Protein AF-A0A7R8VYT6-F1 (afdb_monomer)

Structure (mmCIF, N/CA/C/O backbone):
data_AF-A0A7R8VYT6-F1
#
_entry.id   AF-A0A7R8VYT6-F1
#
loop_
_atom_site.group_PDB
_atom_site.id
_atom_site.type_symbol
_atom_site.label_atom_id
_atom_site.label_alt_id
_atom_site.label_comp_id
_atom_site.label_asym_id
_atom_site.label_entity_id
_atom_site.label_seq_id
_atom_site.pdbx_PDB_ins_code
_atom_site.Cartn_x
_atom_site.Cartn_y
_atom_site.Cartn_z
_atom_site.occupancy
_atom_site.B_iso_or_equiv
_atom_site.auth_seq_id
_atom_site.auth_comp_id
_atom_site.auth_asym_id
_atom_site.auth_atom_id
_atom_site.pdbx_PDB_model_num
ATOM 1 N N . HIS A 1 1 ? -14.415 10.783 26.782 1.00 55.44 1 HIS A N 1
ATOM 2 C CA . HIS A 1 1 ? -13.636 10.358 25.598 1.00 55.44 1 HIS A CA 1
ATOM 3 C C . HIS A 1 1 ? -12.862 9.032 25.752 1.00 55.44 1 HIS A C 1
ATOM 5 O O . HIS A 1 1 ? -12.519 8.463 24.724 1.00 55.44 1 HIS A O 1
ATOM 11 N N . HIS A 1 2 ? -12.654 8.477 26.964 1.00 60.59 2 HIS A N 1
ATOM 12 C CA . HIS A 1 2 ? -11.892 7.222 27.189 1.00 60.59 2 HIS A CA 1
ATOM 13 C C . HIS A 1 2 ? -12.632 5.902 26.887 1.00 60.59 2 HIS A C 1
ATOM 15 O O . HIS A 1 2 ? -12.005 4.883 26.608 1.00 60.59 2 HIS A O 1
ATOM 21 N N . LYS A 1 3 ? -13.971 5.917 26.868 1.00 78.31 3 LYS A N 1
ATOM 22 C CA . LYS A 1 3 ? -14.783 4.692 26.771 1.00 78.31 3 LYS A CA 1
ATOM 23 C C . LYS A 1 3 ? -14.574 3.903 25.470 1.00 78.31 3 LYS A C 1
ATOM 25 O O . LYS A 1 3 ? -14.575 2.679 25.491 1.00 78.31 3 LYS A O 1
ATOM 30 N N . TYR A 1 4 ? -14.412 4.585 24.333 1.00 82.50 4 TYR A N 1
ATOM 31 C CA . TYR A 1 4 ? -14.265 3.899 23.044 1.00 82.50 4 TYR A CA 1
ATOM 32 C C . TYR A 1 4 ? -12.853 3.354 22.817 1.00 82.50 4 TYR A C 1
ATOM 34 O O . TYR A 1 4 ? -12.714 2.274 22.255 1.00 82.50 4 TYR A O 1
ATOM 42 N N . SER A 1 5 ? -11.817 4.049 23.294 1.00 81.81 5 SER A N 1
ATOM 43 C CA . SER A 1 5 ? -10.441 3.540 23.241 1.00 81.81 5 SER A CA 1
ATOM 44 C C . SER A 1 5 ? -10.268 2.283 24.093 1.00 81.81 5 SER A C 1
ATOM 46 O O . SER A 1 5 ? -9.689 1.311 23.621 1.00 81.81 5 SER A O 1
ATOM 48 N N . GLU A 1 6 ? -10.836 2.256 25.302 1.00 85.62 6 GLU A N 1
ATOM 49 C CA . GLU A 1 6 ? -10.832 1.056 26.153 1.00 85.62 6 GLU A CA 1
ATOM 50 C C . GLU A 1 6 ? -11.589 -0.105 25.501 1.00 85.62 6 GLU A C 1
ATOM 52 O O . GLU A 1 6 ? -11.154 -1.253 25.565 1.00 85.62 6 GLU A O 1
ATOM 57 N N . LEU A 1 7 ? -12.698 0.190 24.817 1.00 88.00 7 LEU A N 1
ATOM 58 C CA . LEU A 1 7 ? -13.482 -0.825 24.119 1.00 88.00 7 LEU A CA 1
ATOM 59 C C . LEU A 1 7 ? -12.728 -1.435 22.926 1.00 88.00 7 LEU A C 1
ATOM 61 O O . LEU A 1 7 ? -12.828 -2.639 22.702 1.00 88.00 7 LEU A O 1
ATOM 65 N N . ILE A 1 8 ? -11.948 -0.641 22.187 1.00 88.38 8 ILE A N 1
ATOM 66 C CA . ILE A 1 8 ? -11.087 -1.150 21.107 1.00 88.38 8 ILE A CA 1
ATOM 67 C C . ILE A 1 8 ? -10.016 -2.087 21.671 1.00 88.38 8 ILE A C 1
ATOM 69 O O . ILE A 1 8 ? -9.837 -3.184 21.143 1.00 88.38 8 ILE A O 1
ATOM 73 N N . ILE A 1 9 ? -9.363 -1.702 22.772 1.00 87.81 9 ILE A N 1
ATOM 74 C CA . ILE A 1 9 ? -8.368 -2.544 23.457 1.00 87.81 9 ILE A CA 1
ATOM 75 C C . ILE A 1 9 ? -9.021 -3.844 23.951 1.00 87.81 9 ILE A C 1
ATOM 77 O O . ILE A 1 9 ? -8.471 -4.933 23.779 1.00 87.81 9 ILE A O 1
ATOM 81 N N . LEU A 1 10 ? -10.233 -3.768 24.507 1.00 90.38 10 LEU A N 1
ATOM 82 C CA . LEU A 1 10 ? -10.994 -4.946 24.925 1.00 90.38 10 LEU A CA 1
ATOM 83 C C . LEU A 1 10 ? -11.296 -5.883 23.747 1.00 90.38 10 LEU A C 1
ATOM 85 O O . LEU A 1 10 ? -11.198 -7.100 23.884 1.00 90.38 10 LEU A O 1
ATOM 89 N N . TYR A 1 11 ? -11.678 -5.344 22.590 1.00 92.56 11 TYR A N 1
ATOM 90 C CA . TYR A 1 11 ? -11.890 -6.168 21.405 1.00 92.56 11 TYR A CA 1
ATOM 91 C C . TYR A 1 11 ? -10.590 -6.776 20.888 1.00 92.56 11 TYR A C 1
ATOM 93 O O . TYR A 1 11 ? -10.588 -7.956 20.554 1.00 92.56 11 TYR A O 1
ATOM 101 N N . GLN A 1 12 ? -9.488 -6.028 20.894 1.00 89.44 12 GLN A N 1
ATOM 102 C CA . GLN A 1 12 ? -8.175 -6.528 20.490 1.00 89.44 12 GLN A CA 1
ATOM 103 C C . GLN A 1 12 ? -7.700 -7.678 21.387 1.00 89.44 12 GLN A C 1
ATOM 105 O O . GLN A 1 12 ? -7.363 -8.743 20.886 1.00 89.44 12 GLN A O 1
ATOM 110 N N . THR A 1 13 ? -7.760 -7.509 22.711 1.00 90.56 13 THR A N 1
ATOM 111 C CA . THR A 1 13 ? -7.382 -8.552 23.689 1.00 90.56 13 THR A CA 1
ATOM 112 C C . THR A 1 13 ? -8.253 -9.806 23.608 1.00 90.56 13 THR A C 1
ATOM 114 O O . THR A 1 13 ? -7.808 -10.890 23.973 1.00 90.56 13 THR A O 1
ATOM 117 N N . LYS A 1 14 ? -9.487 -9.681 23.106 1.00 91.88 14 LYS A N 1
ATOM 118 C CA . LYS A 1 14 ? -10.399 -10.807 22.854 1.00 91.88 14 LYS A CA 1
ATOM 119 C C . LYS A 1 14 ? -10.310 -11.381 21.433 1.00 91.88 14 LYS A C 1
ATOM 121 O O . LYS A 1 14 ? -11.095 -12.271 21.118 1.00 91.88 14 LYS A O 1
ATOM 126 N N . GLY A 1 15 ? -9.438 -10.859 20.565 1.00 90.31 15 GLY A N 1
ATOM 127 C CA . GLY A 1 15 ? -9.343 -11.266 19.154 1.00 90.31 15 GLY A CA 1
ATOM 128 C C . GLY A 1 15 ? -10.558 -10.877 18.296 1.00 90.31 15 GLY A C 1
ATOM 129 O O . GLY A 1 15 ? -10.778 -11.412 17.213 1.00 90.31 15 GLY A O 1
ATOM 130 N N . LEU A 1 16 ? -11.395 -9.947 18.766 1.00 93.50 16 LEU A N 1
ATOM 131 C CA . LEU A 1 16 ? -12.614 -9.492 18.090 1.00 93.50 16 LEU A CA 1
ATOM 132 C C . LEU A 1 16 ? -12.326 -8.330 17.124 1.00 93.50 16 LEU A C 1
ATOM 134 O O . LEU A 1 16 ? -12.979 -7.285 17.176 1.00 93.50 16 LEU A O 1
ATOM 138 N N . HIS A 1 17 ? -11.363 -8.523 16.224 1.00 94.81 17 HIS A N 1
ATOM 139 C CA . HIS A 1 17 ? -10.855 -7.487 15.318 1.00 94.81 17 HIS A CA 1
ATOM 140 C C . HIS A 1 17 ? -11.928 -6.879 14.412 1.00 94.81 17 HIS A C 1
ATOM 142 O O . HIS A 1 17 ? -11.986 -5.662 14.256 1.00 94.81 17 HIS A O 1
ATOM 148 N N . LEU A 1 18 ? -12.841 -7.704 13.889 1.00 93.50 18 LEU A N 1
ATOM 149 C CA . LEU A 1 18 ? -13.953 -7.233 13.059 1.00 93.50 18 LEU A CA 1
ATOM 150 C C . LEU A 1 18 ? -14.813 -6.192 13.797 1.00 93.50 18 LEU A C 1
ATOM 152 O O . LEU A 1 18 ? -15.101 -5.132 13.255 1.00 93.50 18 LEU A O 1
ATOM 156 N N . LYS A 1 19 ? -15.170 -6.458 15.060 1.00 92.88 19 LYS A N 1
ATOM 157 C CA . LYS A 1 19 ? -15.993 -5.540 15.865 1.00 92.88 19 LYS A CA 1
ATOM 158 C C . LYS A 1 19 ? -15.244 -4.258 16.222 1.00 92.88 19 LYS A C 1
ATOM 160 O O . LYS A 1 19 ? -15.865 -3.201 16.318 1.00 92.88 19 LYS A O 1
ATOM 165 N N . ALA A 1 20 ? -13.930 -4.349 16.433 1.00 93.50 20 ALA A N 1
ATOM 166 C CA . ALA A 1 20 ? -13.088 -3.180 16.664 1.00 93.50 20 ALA A CA 1
ATOM 167 C C . ALA A 1 20 ? -13.059 -2.263 15.436 1.00 93.50 20 ALA A C 1
ATOM 169 O O . ALA A 1 20 ? -13.273 -1.060 15.568 1.00 93.50 20 ALA A O 1
ATOM 170 N N . LEU A 1 21 ? -12.866 -2.841 14.250 1.00 93.12 21 LEU A N 1
ATOM 171 C CA . LEU A 1 21 ? -12.808 -2.107 12.988 1.00 93.12 21 LEU A CA 1
ATOM 172 C C . LEU A 1 21 ? -14.161 -1.506 12.595 1.00 93.12 21 LEU A C 1
ATOM 174 O O . LEU A 1 21 ? -14.215 -0.331 12.250 1.00 93.12 21 LEU A O 1
ATOM 178 N N . GLU A 1 22 ? -15.265 -2.239 12.761 1.00 92.94 22 GLU A N 1
ATOM 179 C CA . GLU A 1 22 ? -16.616 -1.689 12.558 1.00 92.94 22 GLU A CA 1
ATOM 180 C C . GLU A 1 22 ? -16.915 -0.517 13.502 1.00 92.94 22 GLU A C 1
ATOM 182 O O . GLU A 1 22 ? -17.631 0.421 13.148 1.00 92.94 22 GLU A O 1
ATOM 187 N N . LEU A 1 23 ? -16.405 -0.567 14.736 1.00 91.25 23 LEU A N 1
ATOM 188 C CA . LEU A 1 23 ? -16.548 0.541 15.672 1.00 91.25 23 LEU A CA 1
ATOM 189 C C . LEU A 1 23 ? -15.712 1.745 15.229 1.00 91.25 23 LEU A C 1
ATOM 191 O O . LEU A 1 23 ? -16.204 2.864 15.323 1.00 91.25 23 LEU A O 1
ATOM 195 N N . LEU A 1 24 ? -14.482 1.524 14.762 1.00 90.50 24 LEU A N 1
ATOM 196 C CA . LEU A 1 24 ? -13.607 2.579 14.250 1.00 90.50 24 LEU A CA 1
ATOM 197 C C . LEU A 1 24 ? -14.238 3.286 13.048 1.00 90.50 24 LEU A C 1
ATOM 199 O O . LEU A 1 24 ? -14.394 4.502 13.084 1.00 90.50 24 LEU A O 1
ATOM 203 N N . GLU A 1 25 ? -14.704 2.529 12.058 1.00 90.25 25 GLU A N 1
ATOM 204 C CA . GLU A 1 25 ? -15.397 3.046 10.874 1.00 90.25 25 GLU A CA 1
ATOM 205 C C . GLU A 1 25 ? -16.632 3.881 11.262 1.00 90.25 25 GLU A C 1
ATOM 207 O O . GLU A 1 25 ? -16.736 5.053 10.911 1.00 90.25 25 GLU A O 1
ATOM 212 N N . LYS A 1 26 ? -17.519 3.353 12.119 1.00 89.19 26 LYS A N 1
ATOM 213 C CA . LYS A 1 26 ? -18.729 4.074 12.581 1.00 89.19 26 LYS A CA 1
ATOM 214 C C . LYS A 1 26 ? -18.447 5.355 13.366 1.00 89.19 26 LYS A C 1
ATOM 216 O O . LYS A 1 26 ? -19.356 6.164 13.577 1.00 89.19 26 LYS A O 1
ATOM 221 N N . GLN A 1 27 ? -17.253 5.483 13.933 1.00 87.31 27 GLN A N 1
ATOM 222 C CA . GLN A 1 27 ? -16.855 6.635 14.737 1.00 87.31 27 GLN A CA 1
ATOM 223 C C . GLN A 1 27 ? -15.970 7.608 13.952 1.00 87.31 27 GLN A C 1
ATOM 225 O O . GLN A 1 27 ? -15.805 8.736 14.418 1.00 87.31 27 GLN A O 1
ATOM 230 N N . ALA A 1 28 ? -15.462 7.209 12.781 1.00 86.00 28 ALA A N 1
ATOM 231 C CA . ALA A 1 28 ? -14.595 8.021 11.936 1.00 86.00 28 ALA A CA 1
ATOM 232 C C . ALA A 1 28 ? -15.309 9.282 11.421 1.00 86.00 28 ALA A C 1
ATOM 234 O O . ALA A 1 28 ? -14.719 10.364 11.452 1.00 86.00 28 ALA A O 1
ATOM 235 N N . ASP A 1 29 ? -16.592 9.165 11.064 1.00 80.81 29 ASP A N 1
ATOM 236 C CA . ASP A 1 29 ? -17.403 10.265 10.517 1.00 80.81 29 ASP A CA 1
ATOM 237 C C . ASP A 1 29 ? -17.966 11.217 11.583 1.00 80.81 29 ASP A C 1
ATOM 239 O O . ASP A 1 29 ? -18.540 12.262 11.269 1.00 80.81 29 ASP A O 1
ATOM 243 N N . LYS A 1 30 ? -17.834 10.878 12.870 1.00 82.38 30 LYS A N 1
ATOM 244 C CA . LYS A 1 30 ? -18.434 11.665 13.953 1.00 82.38 30 LYS A CA 1
ATOM 245 C C . LYS A 1 30 ? -17.475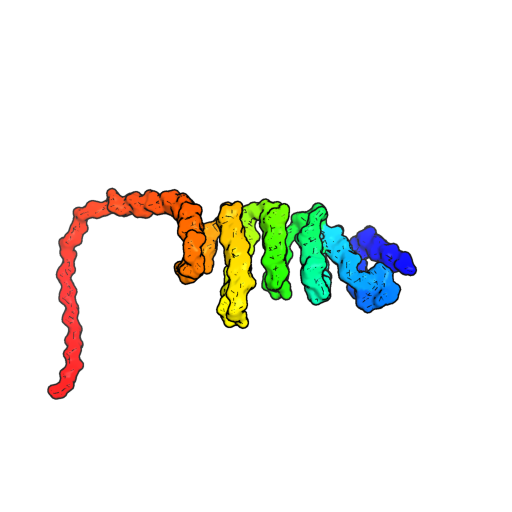 12.773 14.401 1.00 82.38 30 LYS A C 1
ATOM 247 O O . LYS A 1 30 ? -16.427 12.458 14.966 1.00 82.38 30 LYS A O 1
ATOM 252 N N . PRO A 1 31 ? -17.833 14.062 14.240 1.00 67.81 31 PRO A N 1
ATOM 253 C CA . PRO A 1 31 ? -16.931 15.175 14.543 1.00 67.81 31 PRO A CA 1
ATOM 254 C C . PRO A 1 31 ? -16.566 15.273 16.033 1.00 67.81 31 PRO A C 1
ATOM 256 O O . PRO A 1 31 ? -15.442 15.640 16.356 1.00 67.81 31 PRO A O 1
ATOM 259 N N . GLU A 1 32 ? -17.476 14.865 16.922 1.00 71.56 32 GLU A N 1
ATOM 260 C CA . GLU A 1 32 ? -17.302 14.854 18.386 1.00 71.56 32 GLU A CA 1
ATOM 261 C C . GLU A 1 32 ? -16.568 13.602 18.909 1.00 71.56 32 GLU A C 1
ATOM 263 O O . GLU A 1 32 ? -16.413 13.402 20.115 1.00 71.56 32 GLU A O 1
ATOM 268 N N . SER A 1 33 ? -16.157 12.689 18.025 1.00 76.06 33 SER A N 1
ATOM 269 C CA . SER A 1 33 ? -15.506 11.444 18.428 1.00 76.06 33 SER A CA 1
ATOM 270 C C . SER A 1 33 ? -14.003 11.630 18.632 1.00 76.06 33 SER A C 1
ATOM 272 O O . SER A 1 33 ? -13.310 12.213 17.806 1.00 76.06 33 SER A O 1
ATOM 274 N N . SER A 1 34 ? -13.451 11.025 19.690 1.00 72.62 34 SER A N 1
ATOM 275 C CA . SER A 1 34 ? -11.990 10.909 19.873 1.00 72.62 34 SER A CA 1
ATOM 276 C C . SER A 1 34 ? -11.323 9.932 18.893 1.00 72.62 34 SER A C 1
ATOM 278 O O . SER A 1 34 ? -10.095 9.808 18.883 1.00 72.62 34 SER A O 1
ATOM 280 N N . LEU A 1 35 ? -12.130 9.217 18.103 1.00 77.06 35 LEU A N 1
ATOM 281 C CA . LEU A 1 35 ? -11.717 8.277 17.061 1.00 77.06 35 LEU A CA 1
ATOM 282 C C . LEU A 1 35 ? -12.000 8.819 15.653 1.00 77.06 35 LEU A C 1
ATOM 284 O O . LEU A 1 35 ? -12.112 8.040 14.715 1.00 77.06 35 LEU A O 1
ATOM 288 N N . ARG A 1 36 ? -12.177 10.136 15.516 1.00 80.25 36 ARG A N 1
ATOM 289 C CA . ARG A 1 36 ? -12.464 10.774 14.233 1.00 80.25 36 ARG A CA 1
ATOM 290 C C . ARG A 1 36 ? -11.340 10.519 13.220 1.00 80.25 36 ARG A C 1
ATOM 292 O O . ARG A 1 36 ? -10.160 10.627 13.556 1.00 80.25 36 ARG A O 1
ATOM 299 N N . GLY A 1 37 ? -11.736 10.284 11.971 1.00 85.94 37 GLY A N 1
ATOM 300 C CA . GLY A 1 37 ? -10.838 10.097 10.835 1.00 85.94 37 GLY A CA 1
ATOM 301 C C . GLY A 1 37 ? -10.242 8.693 10.717 1.00 85.94 37 GLY A C 1
ATOM 302 O O . GLY A 1 37 ? -10.491 7.799 11.522 1.00 85.94 37 GLY A O 1
ATOM 303 N N . ILE A 1 38 ? -9.427 8.515 9.681 1.00 90.12 38 ILE A N 1
ATOM 304 C CA . ILE A 1 38 ? -8.877 7.215 9.271 1.00 90.12 38 ILE A CA 1
ATOM 305 C C . ILE A 1 38 ? -7.633 6.778 10.052 1.00 90.12 38 ILE A C 1
ATOM 307 O O . ILE A 1 38 ? -7.305 5.596 10.068 1.00 90.12 38 ILE A O 1
ATOM 311 N N . HIS A 1 39 ? -6.949 7.701 10.733 1.00 90.44 39 HIS A N 1
ATOM 312 C CA . HIS A 1 39 ? -5.622 7.455 11.311 1.00 90.44 39 HIS A CA 1
ATOM 313 C C . HIS A 1 39 ? -5.607 6.315 12.345 1.00 90.44 39 HIS A C 1
ATOM 315 O O . HIS A 1 39 ? -4.735 5.451 12.326 1.00 90.44 39 HIS A O 1
ATOM 321 N N . ARG A 1 40 ? -6.627 6.252 13.212 1.00 89.75 40 ARG A N 1
ATOM 322 C CA . ARG A 1 40 ? -6.786 5.165 14.197 1.00 89.75 40 ARG A CA 1
ATOM 323 C C . ARG A 1 40 ? -7.002 3.811 13.522 1.00 89.75 40 ARG A C 1
ATOM 325 O O . ARG A 1 40 ? -6.510 2.800 14.014 1.00 89.75 40 ARG A O 1
ATOM 332 N N . THR A 1 41 ? -7.753 3.796 12.422 1.00 92.69 41 THR A N 1
ATOM 333 C CA . THR A 1 41 ? -7.999 2.590 11.629 1.00 92.69 41 THR A CA 1
ATOM 334 C C . THR A 1 41 ? -6.718 2.127 10.960 1.00 92.69 41 THR A C 1
ATOM 336 O O . THR A 1 41 ? -6.395 0.952 11.075 1.00 92.69 41 THR A O 1
ATOM 339 N N . ILE A 1 42 ? -5.965 3.039 10.336 1.00 94.00 42 ILE A N 1
ATOM 340 C CA . ILE A 1 42 ? -4.667 2.737 9.718 1.00 94.00 42 ILE A CA 1
ATOM 341 C C . ILE A 1 42 ? -3.753 2.070 10.744 1.00 94.00 42 ILE A C 1
ATOM 343 O O . ILE A 1 42 ? -3.317 0.942 10.525 1.00 94.00 42 ILE A O 1
ATOM 347 N N . GLN A 1 43 ? -3.578 2.700 11.910 1.00 92.62 43 GLN A N 1
ATOM 348 C CA . GLN A 1 43 ? -2.755 2.146 12.981 1.00 92.62 43 GLN A CA 1
ATOM 349 C C . GLN A 1 43 ? -3.252 0.763 13.423 1.00 92.62 43 GLN A C 1
ATOM 351 O O . GLN A 1 43 ? -2.457 -0.151 13.606 1.00 92.62 43 GLN A O 1
ATOM 356 N N . TYR A 1 44 ? -4.562 0.566 13.578 1.00 93.56 44 TYR A N 1
ATOM 357 C CA . TYR A 1 44 ? -5.099 -0.734 13.984 1.00 93.56 44 TYR A CA 1
A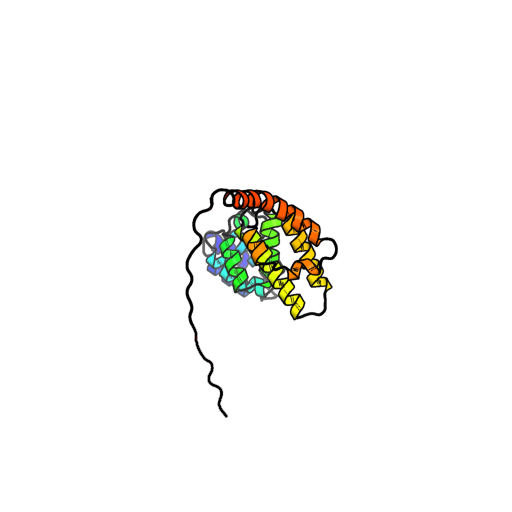TOM 358 C C . TYR A 1 44 ? -4.865 -1.825 12.927 1.00 93.56 44 TYR A C 1
ATOM 360 O O . TYR A 1 44 ? -4.522 -2.953 13.274 1.00 93.56 44 TYR A O 1
ATOM 368 N N . LEU A 1 45 ? -5.030 -1.496 11.643 1.00 94.38 45 LEU A N 1
ATOM 369 C CA . LEU A 1 45 ? -4.826 -2.420 10.525 1.00 94.38 45 LEU A CA 1
ATOM 370 C C . LEU A 1 45 ? -3.363 -2.831 10.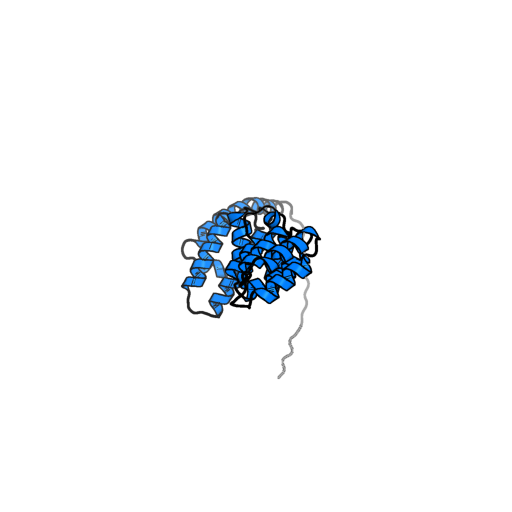373 1.00 94.38 45 LEU A C 1
ATOM 372 O O . LEU A 1 45 ? -3.089 -4.009 10.154 1.00 94.38 45 LEU A O 1
ATOM 376 N N . GLN A 1 46 ? -2.443 -1.886 10.561 1.00 94.31 46 GLN A N 1
ATOM 377 C CA . GLN A 1 46 ? -1.002 -2.123 10.543 1.00 94.31 46 GLN A CA 1
ATOM 378 C C . GLN A 1 46 ? -0.580 -3.195 11.575 1.00 94.31 46 GLN A C 1
ATOM 380 O O . GLN A 1 46 ? 0.264 -4.029 11.273 1.00 94.31 46 GLN A O 1
ATOM 385 N N . HIS A 1 47 ? -1.232 -3.264 12.745 1.00 92.81 47 HIS A N 1
ATOM 386 C CA . HIS A 1 47 ? -0.901 -4.222 13.818 1.00 92.81 47 HIS A CA 1
ATOM 387 C C . HIS A 1 47 ? -1.713 -5.535 13.783 1.00 92.81 47 HIS A C 1
ATOM 389 O O . HIS A 1 47 ? -1.573 -6.371 14.676 1.00 92.81 47 HIS A O 1
ATOM 395 N N . LEU A 1 48 ? -2.598 -5.734 12.797 1.00 90.38 48 LEU A N 1
ATOM 396 C CA . LEU A 1 48 ? -3.461 -6.925 12.723 1.00 90.38 48 LEU A CA 1
ATOM 397 C C . LEU A 1 48 ? -2.711 -8.177 12.236 1.00 90.38 48 LEU A C 1
ATOM 399 O O . LEU A 1 48 ? -3.166 -9.297 12.460 1.00 90.38 48 LEU A O 1
ATOM 403 N N . GLY A 1 49 ? -1.567 -7.984 11.573 1.00 89.56 49 GLY A N 1
ATOM 404 C CA . GLY A 1 49 ? -0.727 -9.053 11.042 1.00 89.56 49 GLY A CA 1
ATOM 405 C C . GLY A 1 49 ? -1.352 -9.838 9.878 1.00 89.56 49 GLY A C 1
ATOM 406 O O . GLY A 1 49 ? -2.532 -9.724 9.538 1.00 89.56 49 GLY A O 1
ATOM 407 N N . LYS A 1 50 ? -0.535 -10.691 9.249 1.00 92.50 50 LYS A N 1
ATOM 408 C CA . LYS A 1 50 ? -0.906 -11.447 8.035 1.00 92.50 50 LYS A CA 1
ATOM 409 C C . LYS A 1 50 ? -2.044 -12.458 8.220 1.00 92.50 50 LYS A C 1
ATOM 411 O O . LYS A 1 50 ? -2.680 -12.836 7.238 1.00 92.50 50 LYS A O 1
ATOM 416 N N . GLU A 1 51 ? -2.312 -12.901 9.448 1.00 91.94 51 GLU A N 1
ATOM 417 C CA . GLU A 1 51 ? -3.394 -13.853 9.749 1.00 91.94 51 GLU A CA 1
ATOM 418 C C . GLU A 1 51 ? -4.779 -13.255 9.481 1.00 91.94 51 GLU A C 1
ATOM 420 O O . GLU A 1 51 ? -5.722 -13.966 9.136 1.00 91.94 51 GLU A O 1
ATOM 425 N N . HIS A 1 52 ? -4.892 -11.931 9.577 1.00 93.62 52 HIS A N 1
ATOM 426 C CA . HIS A 1 52 ? -6.134 -11.198 9.376 1.00 93.62 52 HIS A CA 1
ATOM 427 C C . HIS A 1 52 ? -6.159 -10.436 8.050 1.00 93.62 52 HIS A C 1
ATOM 429 O O . HIS A 1 52 ? -6.888 -9.456 7.908 1.00 93.62 52 HIS A O 1
ATOM 435 N N . MET A 1 53 ? -5.408 -10.906 7.051 1.00 93.88 53 MET A N 1
ATOM 436 C CA . MET A 1 53 ? -5.269 -10.227 5.762 1.00 93.88 53 MET A CA 1
ATOM 437 C C . MET A 1 53 ? -6.611 -9.935 5.073 1.00 93.88 53 MET A C 1
ATOM 439 O O . MET A 1 53 ? -6.801 -8.859 4.519 1.00 93.88 53 MET A O 1
ATOM 443 N N . ASP A 1 54 ? -7.574 -10.852 5.141 1.00 93.94 54 ASP A N 1
ATOM 444 C CA . ASP A 1 54 ? -8.920 -10.638 4.594 1.00 93.94 54 ASP A CA 1
ATOM 445 C C . ASP A 1 54 ? -9.644 -9.449 5.242 1.00 93.94 54 ASP A C 1
ATOM 447 O O . ASP A 1 54 ? -10.308 -8.669 4.557 1.00 93.94 54 ASP A O 1
ATOM 451 N N . LEU A 1 55 ? -9.484 -9.279 6.558 1.00 94.62 55 LEU A N 1
ATOM 452 C CA . LEU A 1 55 ? -10.020 -8.123 7.274 1.00 94.62 55 LEU A CA 1
ATOM 453 C C . LEU A 1 55 ? -9.257 -6.853 6.901 1.00 94.62 55 LEU A C 1
ATOM 455 O O . LEU A 1 55 ? -9.892 -5.823 6.686 1.00 94.62 55 LEU A O 1
ATOM 459 N N . ILE A 1 56 ? -7.930 -6.934 6.770 1.00 95.62 56 ILE A N 1
ATOM 460 C CA . ILE A 1 56 ? -7.112 -5.792 6.358 1.00 95.62 56 ILE A CA 1
ATOM 461 C C . ILE A 1 56 ? -7.566 -5.277 4.993 1.00 95.62 56 ILE A C 1
ATOM 463 O O . ILE A 1 56 ? -7.877 -4.098 4.888 1.00 95.62 56 ILE A O 1
ATOM 467 N N . LEU A 1 57 ? -7.696 -6.135 3.974 1.00 95.12 57 LEU A N 1
ATOM 468 C CA . LEU A 1 57 ? -8.151 -5.704 2.643 1.00 95.12 57 LEU A CA 1
ATOM 469 C C . LEU A 1 57 ? -9.565 -5.127 2.671 1.00 95.12 57 LEU A C 1
ATOM 471 O O . LEU A 1 57 ? -9.829 -4.110 2.035 1.00 95.12 57 LEU A O 1
ATOM 475 N N . LYS A 1 58 ? -10.471 -5.756 3.428 1.00 94.25 58 LYS A N 1
ATOM 476 C CA . LYS A 1 58 ? -11.860 -5.302 3.532 1.00 94.25 58 LYS A CA 1
ATOM 477 C C . LYS A 1 58 ? -11.950 -3.871 4.062 1.00 94.25 58 LYS A C 1
ATOM 479 O O . LYS A 1 58 ? -12.703 -3.074 3.514 1.00 94.25 58 LYS A O 1
ATOM 484 N N . PHE A 1 59 ? -11.217 -3.560 5.130 1.00 94.25 59 PHE A N 1
ATOM 485 C CA . PHE A 1 59 ? -11.252 -2.229 5.737 1.00 94.25 59 PHE A CA 1
ATOM 486 C C . PHE A 1 59 ? -10.244 -1.256 5.113 1.00 94.25 59 PHE A C 1
ATOM 488 O O . PHE A 1 59 ? -10.409 -0.054 5.263 1.00 94.25 59 PHE A O 1
ATOM 495 N N . ALA A 1 60 ? -9.235 -1.724 4.380 1.00 94.38 60 ALA A N 1
ATOM 496 C CA . ALA A 1 60 ? -8.359 -0.836 3.624 1.00 94.38 60 ALA A CA 1
ATOM 497 C C . ALA A 1 60 ? -9.126 -0.113 2.510 1.00 94.38 60 ALA A C 1
ATOM 499 O O . ALA A 1 60 ? -8.882 1.069 2.305 1.00 94.38 60 ALA A O 1
ATOM 500 N N . GLY A 1 61 ? -10.089 -0.771 1.852 1.00 92.50 61 GLY A N 1
ATOM 501 C CA . GLY A 1 61 ? -10.842 -0.179 0.738 1.00 92.50 61 GLY A CA 1
ATOM 502 C C . GLY A 1 61 ? -11.467 1.175 1.068 1.00 92.50 61 GLY A C 1
ATOM 503 O O . GLY A 1 61 ? -11.166 2.164 0.408 1.00 92.50 61 GLY A O 1
ATOM 504 N N . TRP A 1 62 ? -12.245 1.263 2.150 1.00 92.62 62 TRP A N 1
ATOM 505 C CA . TRP A 1 62 ? -12.868 2.536 2.534 1.00 92.62 62 TRP A CA 1
ATOM 506 C C . TRP A 1 62 ? -11.836 3.591 2.967 1.00 92.62 62 TRP A C 1
ATOM 508 O O . TRP A 1 62 ? -12.027 4.781 2.724 1.00 92.62 62 TRP A O 1
ATOM 518 N N . VAL A 1 63 ? -10.723 3.178 3.590 1.00 93.69 63 VAL A N 1
ATOM 519 C CA . VAL A 1 63 ? -9.650 4.104 3.985 1.00 93.69 63 VAL A CA 1
ATOM 520 C C . VAL A 1 63 ? -8.965 4.691 2.751 1.00 93.69 63 VAL A C 1
ATOM 522 O O . VAL A 1 63 ? -8.739 5.899 2.699 1.00 93.69 63 VAL A O 1
ATOM 525 N N . LEU A 1 64 ? -8.673 3.854 1.754 1.00 93.69 64 LEU A N 1
ATOM 526 C CA . LEU A 1 64 ? -8.058 4.249 0.485 1.00 93.69 64 LEU A CA 1
ATOM 527 C C . LEU A 1 64 ? -8.991 5.138 -0.346 1.00 93.69 64 LEU A C 1
ATOM 529 O O . LEU A 1 64 ? -8.516 6.036 -1.033 1.00 93.69 64 LEU A O 1
ATOM 533 N N . GLU A 1 65 ? -10.305 4.916 -0.272 1.00 91.75 65 GLU A N 1
ATOM 534 C CA . GLU A 1 65 ? -11.309 5.791 -0.891 1.00 91.75 65 GLU A CA 1
ATOM 535 C C . GLU A 1 65 ? -11.359 7.174 -0.231 1.00 91.75 65 GLU A C 1
ATOM 537 O O . GLU A 1 65 ? -11.501 8.178 -0.929 1.00 91.75 65 GLU A O 1
ATOM 542 N N . GLN A 1 66 ? -11.219 7.250 1.098 1.00 90.38 66 GLN A N 1
ATOM 543 C CA . GLN A 1 66 ? -11.199 8.534 1.806 1.00 90.38 66 GLN A CA 1
ATOM 544 C C . GLN A 1 66 ? -9.893 9.306 1.599 1.00 90.38 66 GLN A C 1
ATOM 546 O O . GLN A 1 66 ? -9.921 10.515 1.370 1.00 90.38 66 GLN A O 1
ATOM 551 N N . ASN A 1 67 ? -8.749 8.633 1.721 1.00 91.88 67 ASN A N 1
ATOM 552 C CA . ASN A 1 67 ? -7.445 9.228 1.461 1.00 91.88 67 ASN A CA 1
ATOM 553 C C . ASN A 1 67 ? -6.479 8.164 0.907 1.00 91.88 67 ASN A C 1
ATOM 555 O O . ASN A 1 67 ? -5.949 7.358 1.679 1.00 91.88 67 ASN A O 1
ATOM 559 N N . PRO A 1 68 ? -6.209 8.181 -0.409 1.00 92.38 68 PRO A N 1
ATOM 560 C CA . PRO A 1 68 ? -5.345 7.201 -1.059 1.00 92.38 68 PRO A CA 1
ATOM 561 C C . PRO A 1 68 ? -3.906 7.204 -0.526 1.00 92.38 68 PRO A C 1
ATOM 563 O O . PRO A 1 68 ? -3.297 6.145 -0.401 1.00 92.38 68 PRO A O 1
ATOM 566 N N . GLU A 1 69 ? -3.365 8.383 -0.207 1.00 90.56 69 GLU A N 1
ATOM 567 C CA . GLU A 1 69 ? -1.975 8.554 0.232 1.00 90.56 69 GLU A CA 1
ATOM 568 C C . GLU A 1 69 ? -1.775 8.014 1.651 1.00 90.56 69 GLU A C 1
ATOM 570 O O . GLU A 1 69 ? -0.913 7.170 1.888 1.00 90.56 69 GLU A O 1
ATOM 575 N N . GLU A 1 70 ? -2.625 8.437 2.590 1.00 91.75 70 GLU A N 1
ATOM 576 C CA . GLU A 1 70 ? -2.578 7.939 3.969 1.00 91.75 70 GLU A CA 1
ATOM 577 C C . GLU A 1 70 ? -2.974 6.462 4.048 1.00 91.75 70 GLU A C 1
ATOM 579 O O . GLU A 1 70 ? -2.376 5.699 4.803 1.00 91.75 70 GLU A O 1
ATOM 584 N N . GLY A 1 71 ? -3.956 6.031 3.256 1.00 92.75 71 GLY A N 1
ATOM 585 C CA . GLY A 1 71 ? -4.385 4.638 3.226 1.00 92.75 71 GLY A CA 1
ATOM 586 C C . GLY A 1 71 ? -3.302 3.692 2.716 1.00 92.75 71 GLY A C 1
ATOM 587 O O . GLY A 1 71 ? -3.215 2.560 3.190 1.00 92.75 71 GLY A O 1
ATOM 588 N N . LEU A 1 72 ? -2.427 4.147 1.813 1.00 94.88 72 LEU A N 1
ATOM 589 C CA . LEU A 1 72 ? -1.327 3.320 1.319 1.00 94.88 72 LEU A CA 1
ATOM 590 C C . LEU A 1 72 ? -0.351 2.923 2.437 1.00 94.88 72 LEU A C 1
ATOM 592 O O . LEU A 1 72 ? 0.188 1.816 2.403 1.00 94.88 72 LEU A O 1
ATOM 596 N N . LYS A 1 73 ? -0.218 3.755 3.482 1.00 94.19 73 LYS A N 1
ATOM 597 C CA . LYS A 1 73 ? 0.610 3.464 4.665 1.00 94.19 73 LYS A CA 1
ATOM 598 C C . LYS A 1 73 ? 0.174 2.208 5.412 1.00 94.19 73 LYS A C 1
ATOM 600 O O . LYS A 1 73 ? 0.974 1.632 6.139 1.00 94.19 73 LYS A O 1
ATOM 605 N N . ILE A 1 74 ? -1.049 1.714 5.209 1.00 95.25 74 ILE A N 1
ATOM 606 C CA . ILE A 1 74 ? -1.464 0.402 5.735 1.00 95.25 74 ILE A CA 1
ATOM 607 C C . ILE A 1 74 ? -0.534 -0.713 5.225 1.00 95.25 74 ILE A C 1
ATOM 609 O O . ILE A 1 74 ? -0.307 -1.693 5.931 1.00 95.25 74 ILE A O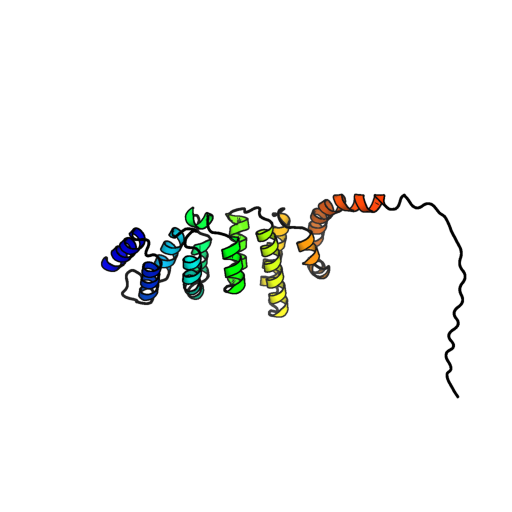 1
ATOM 613 N N . PHE A 1 75 ? 0.010 -0.564 4.014 1.00 95.12 75 PHE A N 1
ATOM 614 C CA . PHE A 1 75 ? 0.808 -1.581 3.331 1.00 95.12 75 PHE A CA 1
ATOM 615 C C . PHE A 1 75 ? 2.296 -1.247 3.199 1.00 95.12 75 PHE A C 1
ATOM 617 O O . PHE A 1 75 ? 3.044 -2.102 2.733 1.00 95.12 75 PHE A O 1
ATOM 624 N N . THR A 1 76 ? 2.714 -0.029 3.546 1.00 94.00 76 THR A N 1
ATOM 625 C CA . THR A 1 76 ? 4.083 0.474 3.319 1.00 94.00 76 THR A CA 1
ATOM 626 C C . THR A 1 76 ? 4.739 1.032 4.580 1.00 94.00 76 THR A C 1
ATOM 628 O O . THR A 1 76 ? 5.759 1.706 4.495 1.00 94.00 76 THR A O 1
ATOM 631 N N . GLU A 1 77 ? 4.125 0.848 5.747 1.00 93.88 77 GLU A N 1
ATOM 632 C CA . GLU A 1 77 ? 4.734 1.271 7.007 1.00 93.88 77 GLU A CA 1
ATOM 633 C C . GLU A 1 77 ? 5.939 0.398 7.353 1.00 93.88 77 GLU A C 1
ATOM 635 O O . GLU A 1 77 ? 5.921 -0.817 7.141 1.00 93.88 77 GLU A O 1
ATOM 640 N N . ASP A 1 78 ? 6.956 1.025 7.937 1.00 91.19 78 ASP A N 1
ATOM 641 C CA . ASP A 1 78 ? 8.184 0.370 8.390 1.00 91.19 78 ASP A CA 1
ATOM 642 C C . ASP A 1 78 ? 7.979 -0.296 9.763 1.00 91.19 78 ASP A C 1
ATOM 644 O O . ASP A 1 78 ? 8.559 0.086 10.782 1.00 91.19 78 ASP A O 1
ATOM 648 N N . ILE A 1 79 ? 7.053 -1.258 9.813 1.00 92.00 79 ILE A N 1
ATOM 649 C CA . ILE A 1 79 ? 6.816 -2.105 10.986 1.00 92.00 79 ILE A CA 1
ATOM 650 C C . ILE A 1 79 ? 6.786 -3.578 10.594 1.00 92.00 79 ILE A C 1
ATOM 652 O O . ILE A 1 79 ? 6.336 -3.947 9.506 1.00 92.00 79 ILE A O 1
ATOM 656 N N . GLN A 1 80 ? 7.203 -4.439 11.525 1.00 90.38 80 GLN A N 1
ATOM 657 C CA . GLN A 1 80 ? 7.349 -5.870 11.268 1.00 90.38 80 GLN A CA 1
ATOM 658 C C . GLN A 1 80 ? 6.053 -6.496 10.752 1.00 90.38 80 GLN A C 1
ATOM 660 O O . GLN A 1 80 ? 6.071 -7.261 9.793 1.00 90.38 80 GLN A O 1
ATOM 665 N N . GLU A 1 81 ? 4.909 -6.185 11.351 1.00 91.38 81 GLU A N 1
ATOM 666 C CA . GLU A 1 81 ? 3.624 -6.759 10.963 1.00 91.38 81 GLU A CA 1
ATOM 667 C C . GLU A 1 81 ? 3.275 -6.471 9.498 1.00 91.38 81 GLU A C 1
ATOM 669 O O . GLU A 1 81 ? 2.752 -7.361 8.821 1.00 91.38 81 GLU A O 1
ATOM 674 N N . VAL A 1 82 ? 3.607 -5.268 9.014 1.00 92.38 82 VAL A N 1
ATOM 675 C CA . VAL A 1 82 ? 3.353 -4.805 7.643 1.00 92.38 82 VAL A CA 1
ATOM 676 C C . VAL A 1 82 ? 4.342 -5.426 6.662 1.00 92.38 82 VAL A C 1
ATOM 678 O O . VAL A 1 82 ? 3.929 -5.922 5.613 1.00 92.38 82 VAL A O 1
ATOM 681 N N . GLU A 1 83 ? 5.624 -5.507 7.022 1.00 90.44 83 GLU A N 1
ATOM 682 C CA . GLU A 1 83 ? 6.640 -6.165 6.194 1.00 90.44 83 GLU A CA 1
ATOM 683 C C . GLU A 1 83 ? 6.320 -7.644 5.927 1.00 90.44 83 GLU A C 1
ATOM 685 O O . GLU A 1 83 ? 6.582 -8.155 4.833 1.00 90.44 83 GLU A O 1
ATOM 690 N N . HIS A 1 84 ? 5.724 -8.327 6.911 1.00 91.00 84 HIS A N 1
ATOM 691 C CA . HIS A 1 84 ? 5.328 -9.733 6.818 1.00 91.00 84 HIS A CA 1
ATOM 692 C C . HIS A 1 84 ? 3.996 -9.959 6.087 1.00 91.00 84 HIS A C 1
ATOM 694 O O . HIS A 1 84 ? 3.587 -11.119 5.917 1.00 91.00 84 HIS A O 1
ATOM 700 N N . LEU A 1 85 ? 3.293 -8.902 5.667 1.00 93.69 85 LEU A N 1
ATOM 701 C CA . LEU A 1 85 ? 2.067 -9.056 4.894 1.00 93.69 85 LEU A CA 1
ATOM 702 C C . LEU A 1 85 ? 2.362 -9.700 3.529 1.00 93.69 85 LEU A C 1
ATOM 704 O O . LEU A 1 85 ? 3.414 -9.476 2.926 1.00 93.69 85 LEU A O 1
ATOM 708 N N . PRO A 1 86 ? 1.428 -10.503 2.991 1.00 93.50 86 PRO A N 1
ATOM 709 C CA . PRO A 1 86 ? 1.597 -11.138 1.692 1.00 93.50 86 PRO A CA 1
ATOM 710 C C . PRO A 1 86 ? 1.536 -10.098 0.559 1.00 93.50 86 PRO A C 1
ATOM 712 O O . PRO A 1 86 ? 0.477 -9.853 -0.023 1.00 93.50 86 PRO A O 1
ATOM 715 N N . ARG A 1 87 ? 2.695 -9.532 0.202 1.00 93.62 87 ARG A N 1
ATOM 716 C CA . ARG A 1 87 ? 2.876 -8.521 -0.861 1.00 93.62 87 ARG A CA 1
ATOM 717 C C . ARG A 1 87 ? 2.192 -8.874 -2.193 1.00 93.62 87 ARG A C 1
ATOM 719 O O . ARG A 1 87 ? 1.511 -8.010 -2.741 1.00 93.62 87 ARG A O 1
ATOM 726 N N . PRO A 1 88 ? 2.249 -10.126 -2.703 1.00 92.81 88 PRO A N 1
ATOM 727 C CA . PRO A 1 88 ? 1.544 -10.483 -3.939 1.00 92.81 88 PRO A CA 1
ATOM 728 C C . PRO A 1 88 ? 0.024 -10.307 -3.842 1.00 92.81 88 PRO A C 1
ATOM 730 O O . PRO A 1 88 ? -0.627 -9.939 -4.816 1.00 92.81 88 PRO A O 1
ATOM 733 N N . ARG A 1 89 ? -0.548 -10.545 -2.655 1.00 94.38 89 ARG A N 1
ATOM 734 C CA . ARG A 1 89 ? -1.987 -10.411 -2.408 1.00 94.38 89 ARG A CA 1
ATOM 735 C C . ARG A 1 89 ? -2.407 -8.943 -2.333 1.00 94.38 89 ARG A C 1
ATOM 737 O O . ARG A 1 89 ? -3.469 -8.595 -2.839 1.00 94.38 89 ARG A O 1
ATOM 744 N N . ILE A 1 90 ? -1.568 -8.094 -1.736 1.00 94.62 90 ILE A N 1
ATOM 745 C CA . ILE A 1 90 ? -1.765 -6.637 -1.721 1.00 94.62 90 ILE A CA 1
ATOM 746 C C . ILE A 1 90 ? -1.700 -6.091 -3.150 1.00 94.62 90 ILE A C 1
ATOM 748 O O . ILE A 1 90 ? -2.579 -5.336 -3.557 1.00 94.62 90 ILE A O 1
ATOM 752 N N . LEU A 1 91 ? -0.713 -6.523 -3.939 1.00 94.00 91 LEU A N 1
ATOM 753 C CA . LEU A 1 91 ? -0.579 -6.106 -5.333 1.00 94.00 91 LEU A CA 1
ATOM 754 C C . LEU A 1 91 ? -1.815 -6.473 -6.173 1.00 94.00 91 LEU A C 1
ATOM 756 O O . LEU A 1 91 ? -2.346 -5.610 -6.868 1.00 94.00 91 LEU A O 1
ATOM 760 N N . ASP A 1 92 ? -2.304 -7.718 -6.092 1.00 94.69 92 ASP A N 1
ATOM 761 C CA . ASP A 1 92 ? -3.527 -8.142 -6.801 1.00 94.69 92 ASP A CA 1
ATOM 762 C C . ASP A 1 92 ? -4.750 -7.311 -6.380 1.00 94.69 92 ASP A C 1
ATOM 764 O O . ASP A 1 92 ? -5.547 -6.895 -7.222 1.00 94.69 92 ASP A O 1
ATOM 768 N N . TYR A 1 93 ? -4.868 -7.001 -5.088 1.00 94.94 93 TYR A N 1
ATOM 769 C CA . TYR A 1 93 ? -5.925 -6.138 -4.568 1.00 94.94 93 TYR A CA 1
ATOM 770 C C . TYR A 1 93 ? -5.861 -4.715 -5.154 1.00 94.94 93 TYR A C 1
ATOM 772 O O . TYR A 1 93 ? -6.862 -4.220 -5.684 1.00 94.94 93 TYR A O 1
ATOM 780 N N . LEU A 1 94 ? -4.684 -4.080 -5.127 1.00 94.56 94 LEU A N 1
ATOM 781 C CA . LEU A 1 94 ? -4.483 -2.729 -5.663 1.00 94.56 94 LEU A CA 1
ATOM 782 C C . LEU A 1 94 ? -4.718 -2.676 -7.179 1.00 94.56 94 LEU A C 1
ATOM 784 O O . LEU A 1 94 ? -5.369 -1.752 -7.659 1.00 94.56 94 LEU A O 1
ATOM 788 N N . LEU A 1 95 ? -4.277 -3.686 -7.934 1.00 91.81 95 LEU A N 1
ATOM 789 C CA . LEU A 1 95 ? -4.504 -3.770 -9.384 1.00 91.81 95 LEU A CA 1
ATOM 790 C C . LEU A 1 95 ? -5.993 -3.825 -9.755 1.00 91.81 95 LEU A C 1
ATOM 792 O O . LEU A 1 95 ? -6.388 -3.309 -10.804 1.00 91.81 95 LEU A O 1
ATOM 796 N N . ARG A 1 96 ? -6.824 -4.446 -8.909 1.00 92.25 96 ARG A N 1
ATOM 797 C CA . ARG A 1 96 ? -8.268 -4.590 -9.148 1.00 92.25 96 ARG A CA 1
ATOM 798 C C . ARG A 1 96 ? -9.066 -3.363 -8.730 1.00 92.25 96 ARG A C 1
ATOM 800 O O . ARG A 1 96 ? -9.995 -2.996 -9.442 1.00 92.25 96 ARG A O 1
ATOM 807 N N . GLN A 1 97 ? -8.742 -2.771 -7.580 1.00 90.00 97 GLN A N 1
ATOM 808 C CA . GLN A 1 97 ? -9.582 -1.741 -6.954 1.00 90.00 97 GLN A CA 1
ATOM 809 C C . GLN A 1 97 ? -8.978 -0.332 -7.013 1.00 90.00 97 GLN A C 1
ATOM 811 O O . GLN A 1 97 ? -9.714 0.638 -7.161 1.00 90.00 97 GLN A O 1
ATOM 816 N N . HIS A 1 98 ? -7.650 -0.201 -6.955 1.00 90.56 98 HIS A N 1
ATOM 817 C CA . HIS A 1 98 ? -6.964 1.083 -6.771 1.00 90.56 98 HIS A CA 1
ATOM 818 C C . HIS A 1 98 ? -5.720 1.211 -7.667 1.00 90.56 98 HIS A C 1
ATOM 820 O O . HIS A 1 98 ? -4.605 1.411 -7.184 1.00 90.56 98 HIS A O 1
ATOM 826 N N . LYS A 1 99 ? -5.906 1.134 -8.994 1.00 88.81 99 LYS A N 1
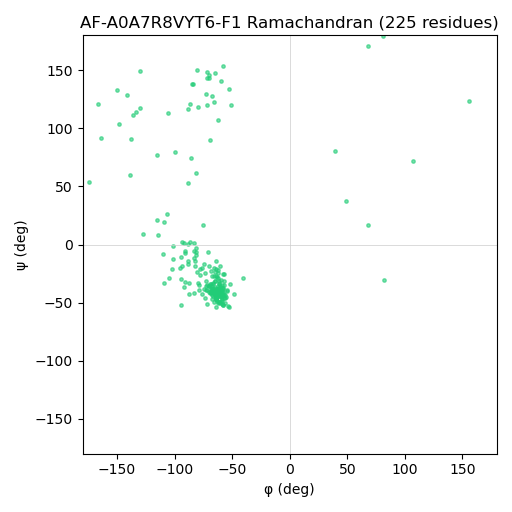ATOM 827 C CA . LYS A 1 99 ? -4.807 1.151 -9.985 1.00 88.81 99 LYS A CA 1
ATOM 828 C C . LYS A 1 99 ? -3.827 2.319 -9.827 1.00 88.81 99 LYS A C 1
ATOM 830 O O . LYS A 1 99 ? -2.633 2.155 -10.047 1.00 88.81 99 LYS A O 1
ATOM 835 N N . LEU A 1 100 ? -4.314 3.487 -9.404 1.00 88.75 100 LEU A N 1
ATOM 836 C CA . LEU A 1 100 ? -3.483 4.682 -9.208 1.00 88.75 100 LEU A CA 1
ATOM 837 C C . LEU A 1 100 ? -2.421 4.508 -8.109 1.00 88.75 100 LEU A C 1
ATOM 839 O O . LEU A 1 100 ? -1.373 5.144 -8.177 1.00 88.75 100 LEU A O 1
ATOM 843 N N . LEU A 1 101 ? -2.673 3.634 -7.131 1.00 92.94 101 LEU A N 1
ATOM 844 C CA . LEU A 1 101 ? -1.781 3.368 -6.000 1.00 92.94 101 LEU A CA 1
ATOM 845 C C . LEU A 1 101 ? -0.784 2.238 -6.261 1.00 92.94 101 LEU A C 1
ATOM 847 O O . LEU A 1 101 ? 0.128 2.029 -5.465 1.00 92.94 101 LEU A O 1
ATOM 851 N N . VAL A 1 102 ? -0.918 1.530 -7.383 1.00 93.75 102 VAL A N 1
ATOM 852 C CA . VAL A 1 102 ? -0.044 0.403 -7.724 1.00 93.75 102 VAL A CA 1
ATOM 853 C C . VAL A 1 102 ? 1.394 0.869 -7.954 1.00 93.75 102 VAL A C 1
ATOM 855 O O . VAL A 1 102 ? 2.315 0.236 -7.448 1.00 93.75 102 VAL A O 1
ATOM 858 N N . ILE A 1 103 ? 1.598 1.977 -8.675 1.00 91.88 103 ILE A N 1
ATOM 859 C CA . ILE A 1 103 ? 2.946 2.517 -8.924 1.00 91.88 103 ILE A CA 1
ATOM 860 C C . ILE A 1 103 ? 3.612 2.965 -7.612 1.00 91.88 103 ILE A C 1
ATOM 862 O O . ILE A 1 103 ? 4.680 2.432 -7.328 1.00 91.88 103 ILE A O 1
ATOM 866 N N . PRO A 1 104 ? 2.995 3.829 -6.774 1.00 93.38 104 PRO A N 1
ATOM 867 C CA . PRO A 1 104 ? 3.569 4.198 -5.477 1.00 93.38 104 PRO A CA 1
ATOM 868 C C . PRO A 1 104 ? 3.889 2.995 -4.580 1.00 93.38 104 PRO A C 1
ATOM 870 O O . PRO A 1 104 ? 4.934 2.959 -3.934 1.00 93.38 104 PRO A O 1
ATOM 873 N N . TYR A 1 105 ? 3.014 1.983 -4.564 1.00 94.50 105 TYR A N 1
ATOM 874 C CA . TYR A 1 105 ? 3.252 0.752 -3.813 1.00 94.50 105 TYR A CA 1
ATOM 875 C C . TYR A 1 105 ? 4.485 -0.002 -4.323 1.00 94.50 105 TYR A C 1
ATOM 877 O O . TYR A 1 105 ? 5.361 -0.370 -3.544 1.00 94.50 105 TYR A O 1
ATOM 885 N N . LEU A 1 106 ? 4.570 -0.227 -5.634 1.00 92.75 106 LEU A N 1
ATOM 886 C CA . LEU A 1 106 ? 5.677 -0.955 -6.249 1.00 92.75 106 LEU A CA 1
ATOM 887 C C . LEU A 1 106 ? 7.000 -0.184 -6.149 1.00 92.75 106 LEU A C 1
ATOM 889 O O . LEU A 1 106 ? 8.025 -0.797 -5.866 1.00 92.75 106 LEU A O 1
ATOM 893 N N . GLU A 1 107 ? 6.986 1.142 -6.317 1.00 91.25 107 GLU A N 1
ATOM 894 C CA . GLU A 1 107 ? 8.150 2.002 -6.066 1.00 91.25 107 GLU A CA 1
ATOM 895 C C . GLU A 1 107 ? 8.647 1.834 -4.627 1.00 91.25 107 GLU A C 1
ATOM 897 O O . GLU A 1 107 ? 9.850 1.720 -4.412 1.00 91.25 107 GLU A O 1
ATOM 902 N N . HIS A 1 108 ? 7.746 1.766 -3.643 1.00 92.31 108 HIS A N 1
ATOM 903 C CA . HIS A 1 108 ? 8.127 1.532 -2.254 1.00 92.31 108 HIS A CA 1
ATOM 904 C C . HIS A 1 108 ? 8.729 0.132 -2.051 1.00 92.31 108 HIS A C 1
ATOM 906 O O . HIS A 1 108 ? 9.826 -0.000 -1.512 1.00 92.31 108 HIS A O 1
ATOM 912 N N . VAL A 1 109 ? 8.062 -0.919 -2.536 1.00 90.88 109 VAL A N 1
ATOM 913 C CA . VAL A 1 109 ? 8.545 -2.308 -2.412 1.00 90.88 109 VAL A CA 1
ATOM 914 C C . VAL A 1 109 ? 9.932 -2.484 -3.044 1.00 90.88 109 VAL A C 1
ATOM 916 O O . VAL A 1 109 ? 10.777 -3.201 -2.509 1.00 90.88 109 VAL A O 1
ATOM 919 N N . VAL A 1 110 ? 10.179 -1.826 -4.176 1.00 89.31 110 VAL A N 1
ATOM 920 C CA . VAL A 1 110 ? 11.427 -1.987 -4.921 1.00 89.31 110 VAL A CA 1
ATOM 921 C C . VAL A 1 110 ? 12.529 -1.042 -4.439 1.00 89.31 110 VAL A C 1
ATOM 923 O O . VAL A 1 110 ? 13.658 -1.486 -4.282 1.00 89.31 110 VAL A O 1
ATOM 926 N N . ASN A 1 111 ? 12.237 0.232 -4.166 1.00 87.81 111 ASN A N 1
ATOM 927 C CA . ASN A 1 111 ? 13.271 1.214 -3.812 1.00 87.81 111 ASN A CA 1
ATOM 928 C C . ASN A 1 111 ? 13.525 1.307 -2.303 1.00 87.81 111 ASN A C 1
ATOM 930 O O . ASN A 1 111 ? 14.646 1.599 -1.895 1.00 87.81 111 ASN A O 1
ATOM 934 N N . VAL A 1 112 ? 12.495 1.098 -1.476 1.00 88.75 112 VAL A N 1
ATOM 935 C CA . VAL A 1 112 ? 12.599 1.208 -0.011 1.00 88.75 112 VAL A CA 1
ATOM 936 C C . VAL A 1 112 ? 12.868 -0.161 0.597 1.00 88.75 112 VAL A C 1
ATOM 938 O O . VAL A 1 112 ? 13.850 -0.334 1.312 1.00 88.75 112 VAL A O 1
ATOM 941 N N . TRP A 1 113 ? 12.050 -1.160 0.261 1.00 87.75 113 TRP A N 1
ATOM 942 C CA . TRP A 1 113 ? 12.232 -2.524 0.772 1.00 87.75 113 TRP A CA 1
ATOM 943 C C . TRP A 1 113 ? 13.248 -3.357 -0.014 1.00 87.75 113 TRP A C 1
ATOM 945 O O . TRP A 1 113 ? 13.556 -4.475 0.400 1.00 87.75 113 TRP A O 1
ATOM 955 N N . ASN A 1 114 ? 13.769 -2.832 -1.129 1.00 86.44 114 ASN A N 1
ATOM 956 C CA . ASN A 1 114 ? 14.780 -3.476 -1.969 1.00 86.44 114 ASN A CA 1
ATOM 957 C C . ASN A 1 114 ? 14.444 -4.939 -2.325 1.00 86.44 114 ASN A C 1
ATOM 959 O O . ASN A 1 114 ? 15.314 -5.816 -2.350 1.00 86.44 114 ASN A O 1
ATOM 963 N N . ASP A 1 115 ? 13.157 -5.222 -2.562 1.00 86.56 115 ASP A N 1
ATOM 964 C CA . ASP A 1 115 ? 12.699 -6.571 -2.882 1.00 86.56 115 ASP A CA 1
ATOM 965 C C . ASP A 1 115 ? 13.272 -6.999 -4.235 1.00 86.56 115 ASP A C 1
ATOM 967 O O . ASP A 1 115 ? 13.074 -6.336 -5.249 1.00 86.56 115 ASP A O 1
ATOM 971 N N . SER A 1 116 ? 13.993 -8.116 -4.258 1.00 85.81 116 SER A N 1
ATOM 972 C CA . SER A 1 116 ? 14.664 -8.638 -5.454 1.00 85.81 116 SER A CA 1
ATOM 973 C C . SER A 1 116 ? 13.763 -9.524 -6.323 1.00 85.81 116 SER A C 1
ATOM 975 O O . SER A 1 116 ? 14.233 -10.099 -7.308 1.00 85.81 116 SER A O 1
ATOM 977 N N . ASN A 1 117 ? 12.489 -9.693 -5.959 1.00 86.19 117 ASN A N 1
ATOM 978 C CA . ASN A 1 117 ? 11.582 -10.592 -6.656 1.00 86.19 117 ASN A CA 1
ATOM 979 C C . ASN A 1 117 ? 11.177 -10.031 -8.035 1.00 86.19 117 ASN A C 1
ATOM 981 O O . ASN A 1 117 ? 10.518 -8.987 -8.099 1.00 86.19 117 ASN A O 1
ATOM 985 N N . PRO A 1 118 ? 11.465 -10.750 -9.137 1.00 84.25 118 PRO A N 1
ATOM 986 C CA . PRO A 1 118 ? 11.205 -10.283 -10.499 1.00 84.25 118 PRO A CA 1
ATOM 987 C C . PRO A 1 118 ? 9.738 -9.932 -10.764 1.00 84.25 118 PRO A C 1
ATOM 989 O O . PRO A 1 118 ? 9.456 -9.097 -11.618 1.00 84.25 118 PRO A O 1
ATOM 992 N N . ILE A 1 119 ? 8.789 -10.517 -10.025 1.00 88.12 119 ILE A N 1
ATOM 993 C CA . ILE A 1 119 ? 7.356 -10.236 -10.186 1.00 88.12 119 ILE A CA 1
ATOM 994 C C . ILE A 1 119 ? 7.057 -8.751 -9.944 1.00 88.12 119 ILE A C 1
ATOM 996 O O . ILE A 1 119 ? 6.333 -8.145 -10.732 1.00 88.12 119 ILE A O 1
ATOM 1000 N N . PHE A 1 120 ? 7.627 -8.150 -8.894 1.00 89.31 120 PHE A N 1
ATOM 1001 C CA . PHE A 1 120 ? 7.383 -6.741 -8.565 1.00 89.31 120 PHE A CA 1
ATOM 1002 C C . PHE A 1 120 ? 8.079 -5.803 -9.548 1.00 89.31 120 PHE A C 1
ATOM 1004 O O . PHE A 1 120 ? 7.481 -4.822 -9.984 1.00 89.31 120 PHE A O 1
ATOM 1011 N N . HIS A 1 121 ? 9.301 -6.146 -9.962 1.00 86.88 121 HIS A N 1
ATOM 1012 C CA . HIS A 1 121 ? 10.058 -5.381 -10.955 1.00 86.88 121 HIS A CA 1
ATOM 1013 C C . HIS A 1 121 ? 9.353 -5.379 -12.312 1.00 86.88 121 HIS A C 1
ATOM 1015 O O . HIS A 1 121 ? 9.109 -4.319 -12.885 1.00 86.88 121 HIS A O 1
ATOM 1021 N N . ASN A 1 122 ? 8.938 -6.552 -12.791 1.00 86.12 122 ASN A N 1
ATOM 1022 C CA . ASN A 1 122 ? 8.198 -6.688 -14.043 1.00 86.12 122 ASN A CA 1
ATOM 1023 C C . ASN A 1 122 ? 6.845 -5.969 -13.980 1.00 86.12 122 ASN A C 1
ATOM 1025 O O . ASN A 1 122 ? 6.470 -5.283 -14.931 1.00 86.12 122 ASN A O 1
ATOM 1029 N N . ALA A 1 123 ? 6.123 -6.092 -12.860 1.00 88.38 123 ALA A N 1
ATOM 1030 C CA . ALA A 1 123 ? 4.871 -5.372 -12.656 1.00 88.38 123 ALA A CA 1
ATOM 1031 C C . ALA A 1 123 ? 5.087 -3.853 -12.706 1.00 88.38 123 ALA A C 1
ATOM 1033 O O . ALA A 1 123 ? 4.313 -3.157 -13.361 1.00 88.38 123 ALA A O 1
ATOM 1034 N N . LEU A 1 124 ? 6.155 -3.340 -12.089 1.00 88.94 124 LEU A N 1
ATOM 1035 C CA . LEU A 1 124 ? 6.461 -1.910 -12.073 1.00 88.94 124 LEU A CA 1
ATOM 1036 C C . LEU A 1 124 ? 6.763 -1.384 -13.480 1.00 88.94 124 LEU A C 1
ATOM 1038 O O . LEU A 1 124 ? 6.183 -0.379 -13.890 1.00 88.94 124 LEU A O 1
ATOM 1042 N N . VAL A 1 125 ? 7.581 -2.102 -14.260 1.00 84.31 125 VAL A N 1
ATOM 1043 C CA . VAL A 1 125 ? 7.829 -1.770 -15.677 1.00 84.31 125 VAL A CA 1
ATOM 1044 C C . VAL A 1 125 ? 6.518 -1.724 -16.461 1.00 84.31 125 VAL A C 1
ATOM 1046 O O . VAL A 1 125 ? 6.269 -0.780 -17.217 1.00 84.31 125 VAL A O 1
ATOM 1049 N N . HIS A 1 126 ? 5.659 -2.726 -16.269 1.00 85.62 126 HIS A N 1
ATOM 1050 C CA . HIS A 1 126 ? 4.392 -2.818 -16.982 1.00 85.62 126 HIS A CA 1
ATOM 1051 C C . HIS A 1 126 ? 3.453 -1.652 -16.641 1.00 85.62 126 HIS A C 1
ATOM 1053 O O . HIS A 1 126 ? 2.807 -1.102 -17.535 1.00 85.62 126 HIS A O 1
ATOM 1059 N N . GLN A 1 127 ? 3.404 -1.250 -15.369 1.00 87.75 127 GLN A N 1
ATOM 1060 C CA . GLN A 1 127 ? 2.576 -0.139 -14.900 1.00 87.75 127 GLN A CA 1
ATOM 1061 C C . GLN A 1 127 ? 3.108 1.224 -15.355 1.00 87.75 127 GLN A C 1
ATOM 1063 O O . GLN A 1 127 ? 2.322 2.072 -15.777 1.00 87.75 127 GLN A O 1
ATOM 1068 N N . TYR A 1 128 ? 4.430 1.431 -15.361 1.00 84.56 128 TYR A N 1
ATOM 1069 C CA . TYR A 1 128 ? 5.021 2.642 -15.935 1.00 84.56 128 TYR A CA 1
ATOM 1070 C C . TYR A 1 128 ? 4.682 2.795 -17.413 1.00 84.56 128 TYR A C 1
ATOM 1072 O O . TYR A 1 128 ? 4.224 3.857 -17.832 1.00 84.56 128 TYR A O 1
ATOM 1080 N N . ARG A 1 129 ? 4.858 1.727 -18.198 1.00 81.00 129 ARG A N 1
ATOM 1081 C CA . ARG A 1 129 ? 4.518 1.731 -19.623 1.00 81.00 129 ARG A CA 1
ATOM 1082 C C . ARG A 1 129 ? 3.049 2.074 -19.846 1.00 81.00 129 ARG A C 1
ATOM 1084 O O . ARG A 1 129 ? 2.755 2.957 -20.646 1.00 81.00 129 ARG A O 1
ATOM 1091 N N . GLU A 1 130 ? 2.146 1.371 -19.162 1.00 84.12 130 GLU A N 1
ATOM 1092 C CA . GLU A 1 130 ? 0.701 1.575 -19.299 1.00 84.12 130 GLU A CA 1
ATOM 1093 C C . GLU A 1 130 ? 0.330 3.034 -19.001 1.00 84.12 130 GLU A C 1
ATOM 1095 O O . GLU A 1 130 ? -0.405 3.656 -19.767 1.00 84.12 130 GLU A O 1
ATOM 1100 N N . LYS A 1 131 ? 0.914 3.620 -17.950 1.00 82.75 131 LYS A N 1
ATOM 1101 C CA . LYS A 1 131 ? 0.659 5.011 -17.574 1.00 82.75 131 LYS A CA 1
ATOM 1102 C C . LYS A 1 131 ? 1.210 6.019 -18.586 1.00 82.75 131 LYS A C 1
ATOM 1104 O O . LYS A 1 131 ? 0.510 6.979 -18.897 1.00 82.75 131 LYS A O 1
ATOM 1109 N N . VAL A 1 132 ? 2.404 5.811 -19.154 1.00 78.12 132 VAL A N 1
ATOM 1110 C CA . VAL A 1 132 ? 2.891 6.722 -20.209 1.00 78.12 132 VAL A CA 1
ATOM 1111 C C . VAL A 1 132 ? 2.065 6.593 -21.490 1.00 78.12 132 VAL A C 1
ATOM 1113 O O . VAL A 1 132 ? 1.761 7.603 -22.120 1.00 78.12 132 VAL A O 1
ATOM 1116 N N . GLN A 1 133 ? 1.650 5.379 -21.864 1.00 76.75 133 GLN A N 1
ATOM 1117 C CA . GLN A 1 133 ? 0.758 5.185 -23.011 1.00 76.75 133 GLN A CA 1
ATOM 1118 C C . GLN A 1 133 ? -0.562 5.933 -22.816 1.00 76.75 133 GLN A C 1
ATOM 1120 O O . GLN A 1 133 ? -0.988 6.654 -23.715 1.00 76.75 133 GLN A O 1
ATOM 1125 N N . GLN A 1 134 ? -1.168 5.837 -21.631 1.00 78.31 134 GLN A N 1
ATOM 1126 C CA . GLN A 1 134 ? -2.377 6.596 -21.307 1.00 78.31 134 GLN A CA 1
ATOM 1127 C C . GLN A 1 134 ? -2.145 8.104 -21.461 1.00 78.31 134 GLN A C 1
ATOM 1129 O O . GLN A 1 134 ? -2.859 8.737 -22.237 1.00 78.31 134 GLN A O 1
ATOM 1134 N N . LEU A 1 135 ? -1.095 8.652 -20.840 1.00 74.69 135 LEU A N 1
ATOM 1135 C CA . LEU A 1 135 ? -0.762 10.081 -20.920 1.00 74.69 135 LEU A CA 1
ATOM 1136 C C . LEU A 1 135 ? -0.545 10.558 -22.363 1.00 74.69 135 LEU A C 1
ATOM 1138 O O . LEU A 1 135 ? -1.061 11.608 -22.732 1.00 74.69 135 LEU A O 1
ATOM 1142 N N . SER A 1 136 ? 0.120 9.757 -23.202 1.00 70.00 136 SER A N 1
ATOM 1143 C CA . SER A 1 136 ? 0.331 10.091 -24.620 1.00 70.00 136 SER A CA 1
ATOM 1144 C C . SER A 1 136 ? -0.964 10.164 -25.440 1.00 70.00 136 SER A C 1
ATOM 1146 O O . SER A 1 136 ? -1.011 10.836 -26.466 1.00 70.00 136 SER A O 1
ATOM 1148 N N . THR A 1 137 ? -2.027 9.483 -24.997 1.00 69.75 137 THR A N 1
ATOM 1149 C CA . THR A 1 137 ? -3.328 9.469 -25.688 1.00 69.75 137 THR A CA 1
ATOM 1150 C C . THR A 1 137 ? -4.310 10.514 -25.166 1.00 69.75 137 THR A C 1
ATOM 1152 O O . THR A 1 137 ? -5.163 10.974 -25.922 1.00 69.75 137 THR A O 1
ATOM 1155 N N . THR A 1 138 ? -4.223 10.880 -23.884 1.00 64.25 138 THR A N 1
ATOM 1156 C CA . THR A 1 138 ? -5.223 11.726 -23.210 1.00 64.25 138 THR A CA 1
ATOM 1157 C C . THR A 1 138 ? -4.803 13.179 -23.034 1.00 64.25 138 THR A C 1
ATOM 1159 O O . THR A 1 138 ? -5.665 14.032 -22.835 1.00 64.25 138 THR A O 1
ATOM 1162 N N . SER A 1 139 ? -3.508 13.480 -23.084 1.00 54.59 139 SER A N 1
ATOM 1163 C CA . SER A 1 139 ? -2.971 14.794 -22.724 1.00 54.59 139 SER A CA 1
ATOM 1164 C C . SER A 1 139 ? -1.847 15.194 -23.671 1.00 54.59 139 SER A C 1
ATOM 1166 O O . SER A 1 139 ? -0.884 14.459 -23.836 1.00 54.59 139 SER A O 1
ATOM 1168 N N . SER A 1 140 ? -1.936 16.399 -24.235 1.00 53.12 140 SER A N 1
ATOM 1169 C CA . SER A 1 140 ? -0.851 17.080 -24.959 1.00 53.12 140 SER A CA 1
ATOM 1170 C C . SER A 1 140 ? 0.224 17.653 -24.021 1.00 53.12 140 SER A C 1
ATOM 1172 O O . SER A 1 140 ? 0.946 18.573 -24.398 1.00 53.12 140 SER A O 1
ATOM 1174 N N . ASP A 1 141 ? 0.257 17.190 -22.769 1.00 53.12 141 ASP A N 1
ATOM 1175 C CA . ASP A 1 141 ? 1.145 17.684 -21.723 1.00 53.12 141 ASP A CA 1
ATOM 1176 C C . ASP A 1 141 ? 2.328 16.717 -21.606 1.00 53.12 141 ASP A C 1
ATOM 1178 O O . ASP A 1 141 ? 2.368 15.807 -20.775 1.00 53.12 141 ASP A O 1
ATOM 1182 N N . ASP A 1 142 ? 3.275 16.881 -22.529 1.00 61.47 142 ASP A N 1
ATOM 1183 C CA . ASP A 1 142 ? 4.429 15.993 -22.695 1.00 61.47 142 ASP A CA 1
ATOM 1184 C C . ASP A 1 142 ? 5.276 15.885 -21.412 1.00 61.47 142 ASP A C 1
ATOM 1186 O O . ASP A 1 142 ? 5.919 14.864 -21.175 1.00 61.47 142 ASP A O 1
ATOM 1190 N N . ASN A 1 143 ? 5.245 16.891 -20.530 1.00 65.50 143 ASN A N 1
ATOM 1191 C CA . ASN A 1 143 ? 6.104 16.962 -19.345 1.00 65.50 143 ASN A CA 1
ATOM 1192 C C . ASN A 1 143 ? 5.867 15.841 -18.318 1.00 65.50 143 ASN A C 1
ATOM 1194 O O . ASN A 1 143 ? 6.836 15.266 -17.814 1.00 65.50 143 ASN A O 1
ATOM 1198 N N . GLU A 1 144 ? 4.615 15.490 -17.998 1.00 67.12 144 GLU A N 1
ATOM 1199 C CA . GLU A 1 144 ? 4.353 14.413 -17.027 1.00 67.12 144 GLU A CA 1
ATOM 1200 C C . GLU A 1 144 ? 4.773 13.048 -17.587 1.00 67.12 144 GLU A C 1
ATOM 1202 O O . GLU A 1 144 ? 5.412 12.254 -16.889 1.00 67.12 144 GLU A O 1
ATOM 1207 N N . GLY A 1 145 ? 4.493 12.804 -18.871 1.00 66.50 145 GLY A N 1
ATOM 1208 C CA . GLY A 1 145 ? 4.910 11.592 -19.576 1.00 66.50 145 GLY A CA 1
ATOM 1209 C C . GLY A 1 145 ? 6.433 11.462 -19.680 1.00 66.50 145 GLY A C 1
ATOM 1210 O O . GLY A 1 145 ? 6.968 10.371 -19.468 1.00 66.50 145 GLY A O 1
ATOM 1211 N N . LEU A 1 146 ? 7.135 12.571 -19.937 1.00 69.62 146 LEU A N 1
ATOM 1212 C CA . LEU A 1 146 ? 8.598 12.630 -19.969 1.00 69.62 146 LEU A CA 1
ATOM 1213 C C . LEU A 1 146 ? 9.207 12.319 -18.597 1.00 69.62 146 LEU A C 1
ATOM 1215 O O . LEU A 1 146 ? 10.075 11.454 -18.512 1.00 69.62 146 LEU A O 1
ATOM 1219 N N . SER A 1 147 ? 8.703 12.926 -17.518 1.00 75.69 147 SER A N 1
ATOM 1220 C CA . SER A 1 147 ? 9.207 12.663 -16.160 1.00 75.69 147 SER A CA 1
ATOM 1221 C C . SER A 1 147 ? 9.038 11.195 -15.742 1.00 75.69 147 SER A C 1
ATOM 1223 O O . SER A 1 147 ? 9.919 10.591 -15.128 1.00 75.69 147 SER A O 1
ATOM 1225 N N . LEU A 1 148 ? 7.914 10.577 -16.118 1.00 72.06 148 LEU A N 1
ATOM 1226 C CA . LEU A 1 148 ? 7.642 9.176 -15.816 1.00 72.06 148 LEU A CA 1
ATOM 1227 C C . LEU A 1 148 ? 8.522 8.242 -16.651 1.00 72.06 148 LEU A C 1
ATOM 1229 O O . LEU A 1 148 ? 8.975 7.202 -16.172 1.00 72.06 148 LEU A O 1
ATOM 1233 N N . ARG A 1 149 ? 8.803 8.634 -17.894 1.00 71.69 149 ARG A N 1
ATOM 1234 C CA . ARG A 1 149 ? 9.738 7.939 -18.773 1.00 71.69 149 ARG A CA 1
ATOM 1235 C C . ARG A 1 149 ? 11.165 8.001 -18.236 1.00 71.69 149 ARG A C 1
ATOM 1237 O O . ARG A 1 149 ? 11.827 6.972 -18.230 1.00 71.69 149 ARG A O 1
ATOM 1244 N N . GLU A 1 150 ? 11.623 9.146 -17.743 1.00 75.31 150 GLU A N 1
ATOM 1245 C CA . GLU A 1 150 ? 12.932 9.268 -17.088 1.00 75.31 150 GLU A CA 1
ATOM 1246 C C . GLU A 1 150 ? 13.035 8.363 -15.858 1.00 75.31 150 GLU A C 1
ATOM 1248 O O . GLU A 1 150 ? 14.015 7.632 -15.723 1.00 75.31 150 GLU A O 1
ATOM 1253 N N . LYS A 1 151 ? 11.998 8.330 -15.009 1.00 77.69 151 LYS A N 1
ATOM 1254 C CA . LYS A 1 151 ? 11.932 7.406 -13.863 1.00 77.69 151 LYS A CA 1
ATOM 1255 C C . LYS A 1 151 ? 12.019 5.945 -14.288 1.00 77.69 151 LYS A C 1
ATOM 1257 O O . LYS A 1 151 ? 12.751 5.173 -13.677 1.00 77.69 151 LYS A O 1
ATOM 1262 N N . LEU A 1 152 ? 11.302 5.567 -15.345 1.00 77.06 152 LEU A N 1
ATOM 1263 C CA . LEU A 1 152 ? 11.372 4.223 -15.912 1.00 77.06 152 LEU A CA 1
ATOM 1264 C C . LEU A 1 152 ? 12.784 3.900 -16.419 1.00 77.06 152 LEU A C 1
ATOM 1266 O O . LEU A 1 152 ? 13.277 2.807 -16.163 1.00 77.06 152 LEU A O 1
ATOM 1270 N N . LEU A 1 153 ? 13.445 4.825 -17.119 1.00 72.19 153 LEU A N 1
ATOM 1271 C CA . LEU A 1 153 ? 14.811 4.609 -17.600 1.00 72.19 153 LEU A CA 1
ATOM 1272 C C . LEU A 1 153 ? 15.801 4.462 -16.442 1.00 72.19 153 LEU A C 1
ATOM 1274 O O . LEU A 1 153 ? 16.557 3.496 -16.416 1.00 72.19 153 LEU A O 1
ATOM 1278 N N . ALA A 1 154 ? 15.729 5.348 -15.449 1.00 77.19 154 ALA A N 1
ATOM 1279 C CA . ALA A 1 154 ? 16.535 5.254 -14.237 1.00 77.19 154 ALA A CA 1
ATOM 1280 C C . ALA A 1 154 ? 16.296 3.926 -13.500 1.00 77.19 154 ALA A C 1
ATOM 1282 O O . ALA A 1 154 ? 17.230 3.310 -12.988 1.00 77.19 154 ALA A O 1
ATOM 1283 N N . PHE A 1 155 ? 15.054 3.440 -13.492 1.00 76.50 155 PHE A N 1
ATOM 1284 C CA . PHE A 1 155 ? 14.717 2.146 -12.917 1.00 76.50 155 PHE A CA 1
ATOM 1285 C C . PHE A 1 155 ? 15.315 0.973 -13.709 1.00 76.50 155 PHE A C 1
ATOM 1287 O O . PHE A 1 155 ? 15.877 0.056 -13.116 1.00 76.50 155 PHE A O 1
ATOM 1294 N N . LEU A 1 156 ? 15.251 1.010 -15.042 1.00 72.19 156 LEU A N 1
ATOM 1295 C CA . LEU A 1 156 ? 15.837 -0.021 -15.907 1.00 72.19 156 LEU A CA 1
ATOM 1296 C C . LEU A 1 156 ? 17.373 -0.049 -15.852 1.00 72.19 156 LEU A C 1
ATOM 1298 O O . LEU A 1 156 ? 17.967 -1.097 -16.105 1.00 72.19 156 LEU A O 1
ATOM 1302 N N . GLU A 1 157 ? 18.007 1.082 -15.542 1.00 71.19 157 GLU A N 1
ATOM 1303 C CA . GLU A 1 157 ? 19.458 1.183 -15.348 1.00 71.19 157 GLU A CA 1
ATOM 1304 C C . GLU A 1 157 ? 19.912 0.698 -13.963 1.00 71.19 157 GLU A C 1
ATOM 1306 O O . GLU A 1 157 ? 21.010 0.159 -13.837 1.00 71.19 157 GLU A O 1
ATOM 1311 N N . THR A 1 158 ? 19.092 0.888 -12.926 1.00 69.81 158 THR A N 1
ATOM 1312 C CA . THR A 1 158 ? 19.446 0.550 -11.535 1.00 69.81 158 THR A CA 1
ATOM 1313 C C . THR A 1 158 ? 19.035 -0.862 -11.134 1.00 69.81 158 THR A C 1
ATOM 1315 O O . THR A 1 158 ? 19.767 -1.528 -10.401 1.00 69.81 158 THR A O 1
ATOM 1318 N N . SER A 1 159 ? 17.888 -1.344 -11.610 1.00 69.12 159 SER A N 1
ATOM 1319 C CA . SER A 1 159 ? 17.425 -2.697 -11.326 1.00 69.12 159 SER A CA 1
ATOM 1320 C C . SER A 1 159 ? 18.048 -3.709 -12.287 1.00 69.12 159 SER A C 1
ATOM 1322 O O . SER A 1 159 ? 18.117 -3.486 -13.489 1.00 69.12 159 SER A O 1
ATOM 1324 N N . SER A 1 160 ? 18.463 -4.863 -11.762 1.00 67.19 160 SER A N 1
ATOM 1325 C CA . SER A 1 160 ? 18.915 -6.019 -12.556 1.00 67.19 160 SER A CA 1
ATOM 1326 C C . SER A 1 160 ? 17.984 -7.229 -12.411 1.00 67.19 160 SER A C 1
ATOM 1328 O O . SER A 1 160 ? 18.285 -8.319 -12.892 1.00 67.19 160 SER A O 1
ATOM 1330 N N . ASN A 1 161 ? 16.840 -7.039 -11.748 1.00 71.38 161 ASN A N 1
ATOM 1331 C CA . ASN A 1 161 ? 15.944 -8.113 -11.326 1.00 71.38 161 ASN A CA 1
ATOM 1332 C C . ASN A 1 161 ? 14.721 -8.279 -12.238 1.00 71.38 161 ASN A C 1
ATOM 1334 O O . ASN A 1 161 ? 13.903 -9.161 -11.990 1.00 71.38 161 ASN A O 1
ATOM 1338 N N . TYR A 1 162 ? 14.566 -7.455 -13.276 1.00 68.62 162 TYR A N 1
ATOM 1339 C CA . TYR A 1 162 ? 13.510 -7.632 -14.273 1.00 68.62 162 TYR A CA 1
ATOM 1340 C C . TYR A 1 162 ? 13.897 -8.692 -15.311 1.00 68.62 162 TYR A C 1
ATOM 1342 O O . TYR A 1 162 ? 15.069 -8.872 -15.637 1.00 68.62 162 TYR A O 1
ATOM 1350 N N . THR A 1 163 ? 12.905 -9.383 -15.876 1.00 68.94 163 THR A N 1
ATOM 1351 C CA . THR A 1 163 ? 13.159 -10.323 -16.976 1.00 68.94 163 THR A CA 1
ATOM 1352 C C . THR A 1 163 ? 13.303 -9.557 -18.294 1.00 68.94 163 THR A C 1
ATOM 1354 O O . THR A 1 163 ? 12.346 -8.889 -18.712 1.00 68.94 163 THR A O 1
ATOM 1357 N N . PRO A 1 164 ? 14.461 -9.616 -18.972 1.00 63.56 164 PRO A N 1
ATOM 1358 C CA . PRO A 1 164 ? 14.709 -8.833 -20.180 1.00 63.56 164 PRO A CA 1
ATOM 1359 C C . PRO A 1 164 ? 13.705 -9.151 -21.295 1.00 63.56 164 PRO A C 1
ATOM 1361 O O . PRO A 1 164 ? 13.307 -8.253 -22.028 1.00 63.56 164 PRO A O 1
ATOM 1364 N N . GLU A 1 165 ? 13.197 -10.381 -21.369 1.00 63.75 165 GLU A N 1
ATOM 1365 C CA . GLU A 1 165 ? 12.180 -10.802 -22.337 1.00 63.75 165 GLU A CA 1
ATOM 1366 C C . GLU A 1 165 ? 10.884 -10.002 -22.173 1.00 63.75 165 GLU A C 1
ATOM 1368 O O . GLU A 1 165 ? 10.294 -9.560 -23.159 1.00 63.75 165 GLU A O 1
ATOM 1373 N N . THR A 1 166 ? 10.457 -9.757 -20.929 1.00 64.12 166 THR A N 1
ATOM 1374 C CA . THR A 1 166 ? 9.267 -8.933 -20.672 1.00 64.12 166 THR A CA 1
ATOM 1375 C C . THR A 1 166 ? 9.492 -7.495 -21.105 1.00 64.12 166 THR A C 1
ATOM 1377 O O . THR A 1 166 ? 8.627 -6.921 -21.753 1.00 64.12 166 THR A O 1
ATOM 1380 N N . VAL A 1 167 ? 10.667 -6.927 -20.838 1.00 65.31 167 VAL A N 1
ATOM 1381 C CA . VAL A 1 167 ? 10.996 -5.557 -21.249 1.00 65.31 167 VAL A CA 1
ATOM 1382 C C . VAL A 1 167 ? 11.025 -5.452 -22.777 1.00 65.31 167 VAL A C 1
ATOM 1384 O O . VAL A 1 167 ? 10.390 -4.568 -23.343 1.00 65.31 167 VAL A O 1
ATOM 1387 N N . LEU A 1 168 ? 11.663 -6.395 -23.469 1.00 62.50 168 LEU A N 1
ATOM 1388 C CA . LEU A 1 168 ? 11.771 -6.388 -24.932 1.00 62.50 168 LEU A CA 1
ATOM 1389 C C . LEU A 1 168 ? 10.415 -6.528 -25.637 1.00 62.50 168 LEU A C 1
ATOM 1391 O O . LEU A 1 168 ? 10.169 -5.853 -26.633 1.00 62.50 168 LEU A O 1
ATOM 1395 N N . VAL A 1 169 ? 9.506 -7.350 -25.106 1.00 64.19 169 VAL A N 1
ATOM 1396 C CA . VAL A 1 169 ? 8.130 -7.459 -25.627 1.00 64.19 169 VAL A CA 1
ATOM 1397 C C . VAL A 1 169 ? 7.328 -6.179 -25.363 1.00 64.19 169 VAL A C 1
ATOM 1399 O O . VAL A 1 169 ? 6.475 -5.788 -26.163 1.00 64.19 169 VAL A O 1
ATOM 1402 N N . LEU A 1 170 ? 7.590 -5.512 -24.238 1.00 58.88 170 LEU A N 1
ATOM 1403 C CA . LEU A 1 170 ? 6.881 -4.306 -23.815 1.00 58.88 170 LEU A CA 1
ATOM 1404 C C . LEU A 1 170 ? 7.344 -3.042 -24.559 1.00 58.88 170 LEU A C 1
ATOM 1406 O O . LEU A 1 170 ? 6.535 -2.132 -24.754 1.00 58.88 170 LEU A O 1
ATOM 1410 N N . PHE A 1 171 ? 8.582 -2.993 -25.050 1.00 60.44 171 PHE A N 1
ATOM 1411 C CA . PHE A 1 171 ? 9.114 -1.855 -25.807 1.00 60.44 171 PHE A CA 1
ATOM 1412 C C . PHE A 1 171 ? 9.442 -2.226 -27.266 1.00 60.44 171 PHE A C 1
ATOM 1414 O O . PHE A 1 171 ? 10.615 -2.355 -27.617 1.00 60.44 171 PHE A O 1
ATOM 1421 N N . PRO A 1 172 ? 8.436 -2.346 -28.157 1.00 54.72 172 PRO A N 1
ATOM 1422 C CA . PRO A 1 172 ? 8.680 -2.316 -29.594 1.00 54.72 172 PRO A CA 1
ATOM 1423 C C . PRO A 1 172 ? 9.373 -1.008 -30.003 1.00 54.72 172 PRO A C 1
ATOM 1425 O O . PRO A 1 172 ? 9.216 0.026 -29.348 1.00 54.72 172 PRO A O 1
ATOM 1428 N N . TYR A 1 173 ? 10.117 -1.079 -31.108 1.00 47.34 173 TYR A N 1
ATOM 1429 C CA . TYR A 1 173 ? 11.065 -0.089 -31.645 1.00 47.34 173 TYR A CA 1
ATOM 1430 C C . TYR A 1 173 ? 10.628 1.394 -31.569 1.00 47.34 173 TYR A C 1
ATOM 1432 O O . TYR A 1 173 ? 11.480 2.266 -31.413 1.00 47.34 173 TYR A O 1
ATOM 1440 N N . ASP A 1 174 ? 9.323 1.683 -31.603 1.00 48.16 174 ASP A N 1
ATOM 1441 C CA . ASP A 1 174 ? 8.745 3.036 -31.579 1.00 48.16 174 ASP A CA 1
ATOM 1442 C C . ASP A 1 174 ? 9.035 3.831 -30.300 1.00 48.16 174 ASP A C 1
ATOM 1444 O O . ASP A 1 174 ? 9.131 5.061 -30.339 1.00 48.16 174 ASP A O 1
ATOM 1448 N N . TRP A 1 175 ? 9.234 3.159 -29.160 1.00 51.72 175 TRP A N 1
ATOM 1449 C CA . TRP A 1 175 ? 9.569 3.870 -27.926 1.00 51.72 175 TRP A CA 1
ATOM 1450 C C . TRP A 1 175 ? 10.954 4.509 -28.020 1.00 51.72 175 TRP A C 1
ATOM 1452 O O . TRP A 1 175 ? 11.117 5.655 -27.617 1.00 51.72 175 TRP A O 1
ATOM 1462 N N . LEU A 1 176 ? 11.944 3.822 -28.596 1.00 50.53 176 LEU A N 1
ATOM 1463 C CA . LEU A 1 176 ? 13.357 4.220 -28.566 1.00 50.53 176 LEU A CA 1
ATOM 1464 C C . LEU A 1 176 ? 13.673 5.472 -29.408 1.00 50.53 176 LEU A C 1
ATOM 1466 O O . LEU A 1 176 ? 14.697 6.118 -29.188 1.00 50.53 176 LEU A O 1
ATOM 1470 N N . VAL A 1 177 ? 12.794 5.829 -30.348 1.00 45.91 177 VAL A N 1
ATOM 1471 C CA . VAL A 1 177 ? 13.061 6.837 -31.390 1.00 45.91 177 VAL A CA 1
ATOM 1472 C C . VAL A 1 177 ? 12.893 8.281 -30.895 1.00 45.91 177 VAL A C 1
ATOM 1474 O O . VAL A 1 177 ? 13.505 9.188 -31.447 1.00 45.91 177 VAL A O 1
ATOM 1477 N N . HIS A 1 178 ? 12.113 8.509 -29.832 1.00 42.84 178 HIS A N 1
ATOM 1478 C CA . HIS A 1 178 ? 11.893 9.859 -29.278 1.00 42.84 178 HIS A CA 1
ATOM 1479 C C . HIS A 1 178 ? 12.937 10.271 -28.228 1.00 42.84 178 HIS A C 1
ATOM 1481 O O . HIS A 1 178 ? 13.063 11.447 -27.903 1.00 42.84 178 HIS A O 1
ATOM 1487 N N . THR A 1 179 ? 13.727 9.325 -27.715 1.00 43.38 179 THR A N 1
ATOM 1488 C CA . THR A 1 179 ? 14.905 9.629 -26.891 1.00 43.38 179 THR A CA 1
ATOM 1489 C C . THR A 1 179 ? 16.097 9.884 -27.799 1.00 43.38 179 THR A C 1
ATOM 1491 O O . THR A 1 179 ? 16.977 9.032 -27.930 1.00 43.38 179 THR A O 1
ATOM 1494 N N . GLY A 1 180 ? 16.112 11.054 -28.439 1.00 40.84 180 GLY A N 1
ATOM 1495 C CA . GLY A 1 180 ? 17.338 11.593 -29.015 1.00 40.84 180 GLY A CA 1
ATOM 1496 C C . GLY A 1 180 ? 18.425 11.575 -27.938 1.00 40.84 180 GLY A C 1
ATOM 1497 O O . GLY A 1 180 ? 18.243 12.132 -26.864 1.00 40.84 180 GLY A O 1
ATOM 1498 N N . GLU A 1 181 ? 19.509 10.855 -28.208 1.00 40.91 181 GLU A N 1
ATOM 1499 C CA . GLU A 1 181 ? 20.749 10.760 -27.418 1.00 40.91 181 GLU A CA 1
ATOM 1500 C C . GLU A 1 181 ? 20.795 9.803 -26.208 1.00 40.91 181 GLU A C 1
ATOM 1502 O O . GLU A 1 181 ? 21.850 9.201 -25.993 1.00 40.91 181 GLU A O 1
ATOM 1507 N N . SER A 1 182 ? 19.702 9.527 -25.487 1.00 41.03 182 SER A N 1
ATOM 1508 C CA . SER A 1 182 ? 19.742 8.572 -24.347 1.00 41.03 182 SER A CA 1
ATOM 1509 C C . SER A 1 182 ? 19.375 7.124 -24.707 1.00 41.03 182 SER A C 1
ATOM 1511 O O . SER A 1 182 ? 19.745 6.194 -23.989 1.00 41.03 182 SER A O 1
ATOM 1513 N N . GLY A 1 183 ? 18.708 6.899 -25.847 1.00 38.75 183 GLY A N 1
ATOM 1514 C CA . GLY A 1 183 ? 18.317 5.556 -26.301 1.00 38.75 183 GLY A CA 1
ATOM 1515 C C . GLY A 1 183 ? 19.508 4.625 -26.554 1.00 38.75 183 GLY A C 1
ATOM 1516 O O . GLY A 1 183 ? 19.421 3.431 -26.285 1.00 38.75 183 GLY A O 1
ATOM 1517 N N . SER A 1 184 ? 20.652 5.177 -26.973 1.00 36.81 184 SER A N 1
ATOM 1518 C CA . SER A 1 184 ? 21.877 4.433 -27.302 1.00 36.81 184 SER A CA 1
ATOM 1519 C C . SER A 1 184 ? 22.533 3.734 -26.103 1.00 36.81 184 SER A C 1
ATOM 1521 O O . SER A 1 184 ? 23.310 2.797 -26.288 1.00 36.81 184 SER A O 1
ATOM 1523 N N . ARG A 1 185 ? 22.233 4.161 -24.868 1.00 38.00 185 ARG A N 1
ATOM 1524 C CA . ARG A 1 185 ? 22.887 3.643 -23.654 1.00 38.00 185 ARG A CA 1
ATOM 1525 C C . ARG A 1 185 ? 22.192 2.397 -23.090 1.00 38.00 185 ARG A C 1
ATOM 1527 O O . ARG A 1 185 ? 22.879 1.475 -22.658 1.00 38.00 185 ARG A O 1
ATOM 1534 N N . LEU A 1 186 ? 20.866 2.314 -23.229 1.00 42.47 186 LEU A N 1
ATOM 1535 C CA . LEU A 1 186 ? 20.068 1.118 -22.908 1.00 42.47 186 LEU A CA 1
ATOM 1536 C C . LEU A 1 186 ? 20.347 -0.030 -23.874 1.00 42.47 186 LEU A C 1
ATOM 1538 O O . LEU A 1 186 ? 20.387 -1.190 -23.467 1.00 42.47 186 LEU A O 1
ATOM 1542 N N . VAL A 1 187 ? 20.593 0.289 -25.153 1.00 43.53 187 VAL A N 1
ATOM 1543 C CA . VAL A 1 187 ? 21.038 -0.729 -26.107 1.00 43.53 187 VAL A CA 1
ATOM 1544 C C . VAL A 1 187 ? 22.379 -1.280 -25.653 1.00 43.53 187 VAL A C 1
ATOM 1546 O O . VAL A 1 187 ? 22.563 -2.468 -25.756 1.00 43.53 187 VAL A O 1
ATOM 1549 N N . HIS A 1 188 ? 23.296 -0.510 -25.067 1.00 37.31 188 HIS A N 1
ATOM 1550 C CA . HIS A 1 188 ? 24.595 -1.057 -24.660 1.00 37.31 188 HIS A CA 1
ATOM 1551 C C . HIS A 1 188 ? 24.539 -1.980 -23.428 1.00 37.31 188 HIS A C 1
ATOM 1553 O O . HIS A 1 188 ? 25.260 -2.978 -23.394 1.00 37.31 188 HIS A O 1
ATOM 1559 N N . THR A 1 189 ? 23.678 -1.712 -22.442 1.00 41.06 189 THR A N 1
ATOM 1560 C CA . THR A 1 189 ? 23.501 -2.590 -21.268 1.00 41.06 189 THR A CA 1
ATOM 1561 C C . THR A 1 189 ? 22.624 -3.807 -21.578 1.00 41.06 189 THR A C 1
ATOM 1563 O O . THR A 1 189 ? 22.979 -4.922 -21.195 1.00 41.06 189 THR A O 1
ATOM 1566 N N . GLY A 1 190 ? 21.560 -3.640 -22.372 1.00 38.53 190 GLY A N 1
ATOM 1567 C CA . GLY A 1 190 ? 20.755 -4.749 -22.898 1.00 38.53 190 GLY A CA 1
ATOM 1568 C C . GLY A 1 190 ? 21.483 -5.590 -23.958 1.00 38.53 190 GLY A C 1
ATOM 1569 O O . GLY A 1 190 ? 21.365 -6.813 -23.967 1.00 38.53 190 GLY A O 1
ATOM 1570 N N . VAL A 1 191 ? 22.310 -4.977 -24.813 1.00 39.88 191 VAL A N 1
ATOM 1571 C CA . VAL A 1 191 ? 23.147 -5.687 -25.800 1.00 39.88 191 VAL A CA 1
ATOM 1572 C C . VAL A 1 191 ? 24.297 -6.402 -25.123 1.00 39.88 191 VAL A C 1
ATOM 1574 O O . VAL A 1 191 ? 24.643 -7.474 -25.591 1.00 39.88 191 VAL A O 1
ATOM 1577 N N . SER A 1 192 ? 24.847 -5.913 -24.009 1.00 35.00 192 SER A N 1
ATOM 1578 C CA . SER A 1 192 ? 25.848 -6.684 -23.255 1.00 35.00 192 SER A CA 1
ATOM 1579 C C . SER A 1 192 ? 25.273 -8.021 -22.750 1.00 35.00 192 SER A C 1
ATOM 1581 O O . SER A 1 192 ? 25.930 -9.055 -22.853 1.00 35.00 192 SER A O 1
ATOM 1583 N N . LEU A 1 193 ? 23.999 -8.043 -22.331 1.00 38.78 193 LEU A N 1
ATOM 1584 C CA . LEU A 1 193 ? 23.262 -9.282 -22.038 1.00 38.78 193 LEU A CA 1
ATOM 1585 C C . LEU A 1 193 ? 22.940 -10.097 -23.308 1.00 38.78 193 LEU A C 1
ATOM 1587 O O . LEU A 1 193 ? 23.028 -11.325 -23.287 1.00 38.78 193 LEU A O 1
ATOM 1591 N N . CYS A 1 194 ? 22.655 -9.444 -24.441 1.00 36.62 194 CYS A N 1
ATOM 1592 C CA . CYS A 1 194 ? 22.436 -10.129 -25.723 1.00 36.62 194 CYS A CA 1
ATOM 1593 C C . CYS A 1 194 ? 23.725 -10.668 -26.374 1.00 36.62 194 CYS A C 1
ATOM 1595 O O . CYS A 1 194 ? 23.648 -11.628 -27.139 1.00 36.62 194 CYS A O 1
ATOM 1597 N N . GLN A 1 195 ? 24.915 -10.127 -26.085 1.00 33.00 195 GLN A N 1
ATOM 1598 C CA . GLN A 1 195 ? 26.177 -10.638 -26.641 1.00 33.00 195 GLN A CA 1
ATOM 1599 C C . GLN A 1 195 ? 26.531 -12.028 -26.087 1.00 33.00 195 GLN A C 1
ATOM 1601 O O . GLN A 1 195 ? 27.215 -12.796 -26.766 1.00 33.00 195 GLN A O 1
ATOM 1606 N N . GLY A 1 196 ? 25.994 -12.390 -24.915 1.00 32.28 196 GLY A N 1
ATOM 1607 C CA . GLY A 1 196 ? 26.059 -13.753 -24.378 1.00 32.28 196 GLY A CA 1
ATOM 1608 C C . GLY A 1 196 ? 25.116 -14.754 -25.061 1.00 32.28 196 GLY A C 1
ATOM 1609 O O . GLY A 1 196 ? 25.324 -15.956 -24.936 1.00 32.28 196 GLY A O 1
ATOM 1610 N N . TRP A 1 197 ? 24.105 -14.287 -25.803 1.00 34.62 197 TRP A N 1
ATOM 1611 C CA . TRP A 1 197 ? 23.156 -15.139 -26.540 1.00 34.62 197 TRP A CA 1
ATOM 1612 C C . TRP A 1 197 ? 23.416 -15.156 -28.052 1.00 34.62 197 TRP A C 1
ATOM 1614 O O . TRP A 1 197 ? 23.227 -16.187 -28.697 1.00 34.62 197 TRP A O 1
ATOM 1624 N N . PHE A 1 198 ? 23.968 -14.078 -28.618 1.00 30.19 198 PHE A N 1
ATOM 1625 C CA . PHE A 1 198 ? 24.372 -14.025 -30.031 1.00 30.19 198 PHE A CA 1
ATOM 1626 C C . PHE A 1 198 ? 25.507 -15.003 -30.392 1.00 30.19 198 PHE A C 1
ATOM 1628 O O . PHE A 1 198 ? 25.742 -15.278 -31.569 1.00 30.19 198 PHE A O 1
ATOM 1635 N N . THR A 1 199 ? 26.200 -15.578 -29.404 1.00 37.94 199 THR A N 1
ATOM 1636 C CA . THR A 1 199 ? 27.230 -16.602 -29.633 1.0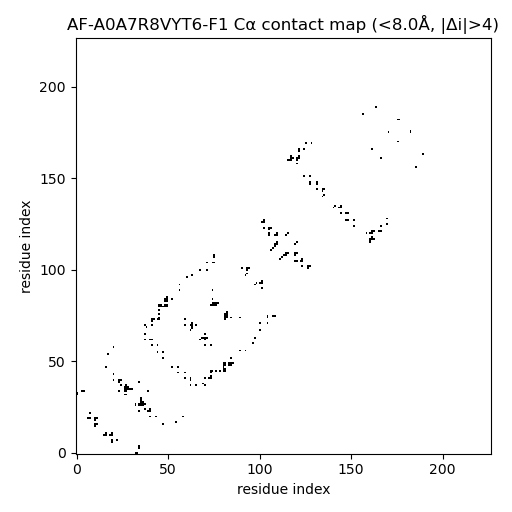0 37.94 199 THR A CA 1
ATOM 1637 C C . THR A 1 199 ? 26.682 -18.026 -29.787 1.00 37.94 199 THR A C 1
ATOM 1639 O O . THR A 1 199 ? 27.417 -18.886 -30.271 1.00 37.94 199 THR A O 1
ATOM 1642 N N . LEU A 1 200 ? 25.405 -18.295 -29.476 1.00 35.22 200 LEU A N 1
ATOM 1643 C CA . LEU A 1 200 ? 24.811 -19.633 -29.638 1.00 35.22 200 LEU A CA 1
ATOM 1644 C C . LEU A 1 200 ? 24.055 -19.834 -30.961 1.00 35.22 200 LEU A C 1
ATOM 1646 O O . LEU A 1 200 ? 23.970 -20.968 -31.429 1.00 35.22 200 LEU A O 1
ATOM 1650 N N . GLU A 1 201 ? 23.635 -18.769 -31.650 1.00 31.58 201 GLU A N 1
ATOM 1651 C CA . GLU A 1 201 ? 23.128 -18.881 -33.033 1.00 31.58 201 GLU A CA 1
ATOM 1652 C C . GLU A 1 201 ? 24.239 -18.914 -34.098 1.00 31.58 201 GLU A C 1
ATOM 1654 O O . GLU A 1 201 ? 24.008 -19.363 -35.220 1.00 31.58 201 GLU A O 1
ATOM 1659 N N . SER A 1 202 ? 25.484 -18.564 -33.752 1.00 33.81 202 SER A N 1
ATOM 1660 C CA . SER A 1 202 ? 26.629 -18.712 -34.672 1.00 33.81 202 SER A CA 1
ATOM 1661 C C . SER A 1 202 ? 27.216 -20.131 -34.736 1.00 33.81 202 SER A C 1
ATOM 1663 O O . SER A 1 202 ? 28.062 -20.394 -35.592 1.00 33.81 202 SER A O 1
ATOM 1665 N N . LEU A 1 203 ? 26.769 -21.077 -33.894 1.00 32.16 203 LEU A N 1
ATOM 1666 C CA . LEU A 1 203 ? 27.256 -22.467 -33.930 1.00 32.16 203 LEU A CA 1
ATOM 1667 C C . LEU A 1 203 ? 26.400 -23.440 -34.762 1.00 32.16 203 LEU A C 1
ATOM 1669 O O . LEU A 1 203 ? 26.884 -24.526 -35.074 1.00 32.16 203 LEU A O 1
ATOM 1673 N N . CYS A 1 204 ? 25.195 -23.065 -35.210 1.00 31.16 204 CYS A N 1
ATOM 1674 C CA . CYS A 1 204 ? 24.391 -23.915 -36.108 1.00 31.16 204 CYS A CA 1
ATOM 1675 C C . CYS A 1 204 ? 24.620 -23.664 -37.610 1.00 31.16 204 CYS A C 1
ATOM 1677 O O . CYS A 1 204 ? 24.149 -24.444 -38.432 1.00 31.16 204 CYS A O 1
ATOM 1679 N N . VAL A 1 205 ? 25.405 -22.654 -38.004 1.00 34.28 205 VAL A N 1
ATOM 1680 C CA . VAL A 1 205 ? 25.701 -22.377 -39.431 1.00 34.28 205 VAL A CA 1
ATOM 1681 C C . VAL A 1 205 ? 26.935 -23.147 -39.944 1.00 34.28 205 VAL A C 1
ATOM 1683 O O . VAL A 1 205 ? 27.284 -23.064 -41.119 1.00 34.28 205 VAL A O 1
ATOM 1686 N N . ARG A 1 206 ? 27.596 -23.968 -39.110 1.00 30.52 206 ARG A N 1
ATOM 1687 C CA . ARG A 1 206 ? 28.831 -24.687 -39.495 1.00 30.52 206 ARG A CA 1
ATOM 1688 C C . ARG A 1 206 ? 28.733 -26.215 -39.545 1.00 30.52 206 ARG A C 1
ATOM 1690 O O . ARG A 1 206 ? 29.761 -26.887 -39.545 1.00 30.52 206 ARG A O 1
ATOM 1697 N N . ALA A 1 207 ? 27.527 -26.766 -39.666 1.00 34.44 207 ALA A N 1
ATOM 1698 C CA . ALA A 1 207 ? 27.324 -28.181 -39.979 1.00 34.44 207 ALA A CA 1
ATOM 1699 C C . ALA A 1 207 ? 26.189 -28.346 -41.003 1.00 34.44 207 ALA A C 1
ATOM 1701 O O . ALA A 1 207 ? 25.024 -28.4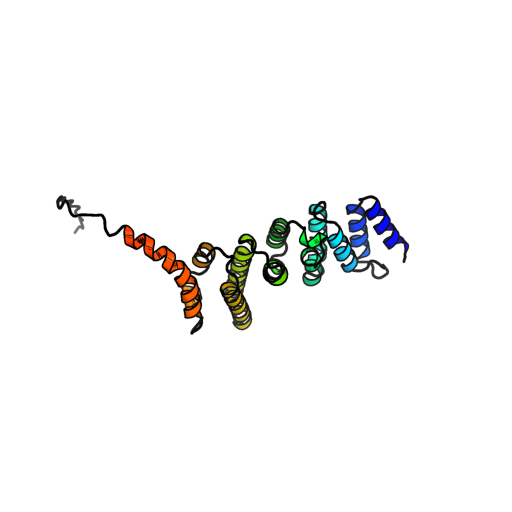57 -40.646 1.00 34.44 207 ALA A O 1
ATOM 1702 N N . GLY A 1 208 ? 26.532 -28.341 -42.293 1.00 28.64 208 GLY A N 1
ATOM 1703 C CA . GLY A 1 208 ? 25.544 -28.474 -43.366 1.00 28.64 208 GLY A CA 1
ATOM 1704 C C . GLY A 1 208 ? 26.170 -28.585 -44.750 1.00 28.64 208 GLY A C 1
ATOM 1705 O O . GLY A 1 208 ? 25.876 -27.797 -45.643 1.00 28.64 208 GLY A O 1
ATOM 1706 N N . SER A 1 209 ? 27.086 -29.536 -44.911 1.00 33.25 209 SER A N 1
ATOM 1707 C CA . SER A 1 209 ? 27.731 -29.876 -46.177 1.00 33.25 209 SER A CA 1
ATOM 1708 C C . SER A 1 209 ? 26.718 -30.369 -47.223 1.00 33.25 209 SER A C 1
ATOM 1710 O O . SER A 1 209 ? 26.235 -31.492 -47.156 1.00 33.25 209 SER A O 1
ATOM 1712 N N . HIS A 1 210 ? 26.443 -29.521 -48.211 1.00 33.62 210 HIS A N 1
ATOM 1713 C CA . HIS A 1 210 ? 26.579 -29.818 -49.641 1.00 33.62 210 HIS A CA 1
ATOM 1714 C C . HIS A 1 210 ? 26.166 -31.222 -50.134 1.00 33.62 210 HIS A C 1
ATOM 1716 O O . HIS A 1 210 ? 27.047 -32.012 -50.442 1.00 33.62 210 HIS A O 1
ATOM 1722 N N . TRP A 1 211 ? 24.872 -31.497 -50.347 1.00 29.69 211 TRP A N 1
ATOM 1723 C CA . TRP A 1 211 ? 24.410 -32.499 -51.328 1.00 29.69 211 TRP A CA 1
ATOM 1724 C C . TRP A 1 211 ? 23.033 -32.127 -51.901 1.00 29.69 211 TRP A C 1
ATOM 1726 O O . TRP A 1 211 ? 22.103 -31.856 -51.150 1.00 29.69 211 TRP A O 1
ATOM 1736 N N . GLY A 1 212 ? 22.902 -32.202 -53.232 1.00 28.02 212 GLY A N 1
ATOM 1737 C CA . GLY A 1 212 ? 21.634 -32.549 -53.888 1.00 28.02 212 GLY A CA 1
ATOM 1738 C C . GLY A 1 212 ? 20.867 -31.435 -54.603 1.00 28.02 212 GLY A C 1
ATOM 1739 O O . GLY A 1 212 ? 19.775 -31.069 -54.186 1.00 28.02 212 GLY A O 1
ATOM 1740 N N . LEU A 1 213 ? 21.378 -30.976 -55.749 1.00 32.38 213 LEU A N 1
ATOM 1741 C CA . LEU A 1 213 ? 20.531 -30.448 -56.824 1.00 32.38 213 LEU A CA 1
ATOM 1742 C C . LEU A 1 213 ? 19.696 -31.590 -57.419 1.00 32.38 213 LEU A C 1
ATOM 1744 O O . LEU A 1 213 ? 20.272 -32.590 -57.842 1.00 32.38 213 LEU A O 1
ATOM 1748 N N . SER A 1 214 ? 18.376 -31.406 -57.494 1.00 31.33 214 SER A N 1
ATOM 1749 C CA . SER A 1 214 ? 17.497 -31.731 -58.634 1.00 31.33 214 SER A CA 1
ATOM 1750 C C . SER A 1 214 ? 16.072 -31.951 -58.130 1.00 31.33 214 SER A C 1
ATOM 1752 O O . SER A 1 214 ? 15.877 -32.803 -57.277 1.00 31.33 214 SER A O 1
ATOM 1754 N N . VAL A 1 215 ? 15.097 -31.207 -58.665 1.00 31.88 215 VAL A N 1
ATOM 1755 C CA . VAL A 1 215 ? 13.900 -31.746 -59.342 1.00 31.88 215 VAL A CA 1
ATOM 1756 C C . VAL A 1 215 ? 13.228 -30.588 -60.093 1.00 31.88 215 VAL A C 1
ATOM 1758 O O . VAL A 1 215 ? 12.846 -29.574 -59.515 1.00 31.88 215 VA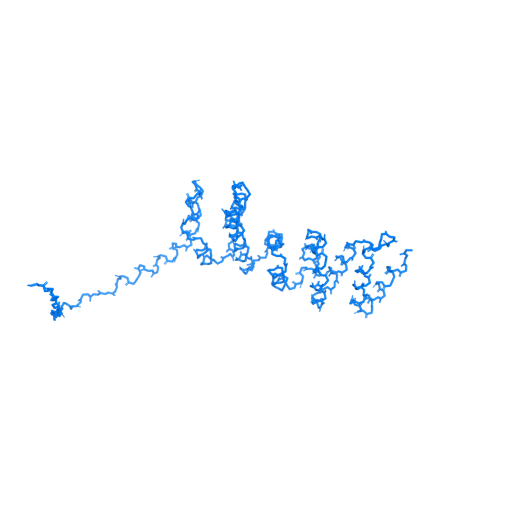L A O 1
ATOM 1761 N N . SER A 1 216 ? 13.107 -30.764 -61.409 1.00 35.06 216 SER A N 1
ATOM 1762 C CA . SER A 1 216 ? 12.229 -29.996 -62.296 1.00 35.06 216 SER A CA 1
ATOM 1763 C C . SER A 1 216 ? 10.768 -30.379 -62.059 1.00 35.06 216 SER A C 1
ATOM 1765 O O . SER A 1 216 ? 10.472 -31.559 -61.894 1.00 35.06 216 SER A O 1
ATOM 1767 N N . GLY A 1 217 ? 9.844 -29.420 -62.128 1.00 31.86 217 GLY A N 1
ATOM 1768 C CA . GLY A 1 217 ? 8.412 -29.705 -62.048 1.00 31.86 217 GLY A CA 1
ATOM 1769 C C . GLY A 1 217 ? 7.553 -28.545 -62.536 1.00 31.86 217 GLY A C 1
ATOM 1770 O O . GLY A 1 217 ? 7.215 -27.657 -61.764 1.00 31.86 217 GLY A O 1
ATOM 1771 N N . LEU A 1 218 ? 7.217 -28.571 -63.829 1.00 35.12 218 LEU A N 1
ATOM 1772 C CA . LEU A 1 218 ? 6.177 -27.758 -64.460 1.00 35.12 218 LEU A CA 1
ATOM 1773 C C . LEU A 1 218 ? 4.835 -27.902 -63.727 1.00 35.12 218 LEU A C 1
ATOM 1775 O O . LEU A 1 218 ? 4.355 -29.024 -63.582 1.00 35.12 218 LEU A O 1
ATOM 1779 N N . VAL A 1 219 ? 4.151 -26.784 -63.461 1.00 35.59 219 VAL A N 1
ATOM 1780 C CA . VAL A 1 219 ? 2.681 -26.737 -63.506 1.00 35.59 219 VAL A CA 1
ATOM 1781 C C . VAL A 1 219 ? 2.241 -25.460 -64.222 1.00 35.59 219 VAL A C 1
ATOM 1783 O O . VAL A 1 219 ? 2.437 -24.342 -63.757 1.00 35.59 219 VAL A O 1
ATOM 1786 N N . HIS A 1 220 ? 1.670 -25.680 -65.402 1.00 34.16 220 HIS A N 1
ATOM 1787 C CA . HIS A 1 220 ? 0.871 -24.749 -66.186 1.00 34.16 220 HIS A CA 1
ATOM 1788 C C . HIS A 1 220 ? -0.498 -24.573 -65.511 1.00 34.16 220 HIS A C 1
ATOM 1790 O O . HIS A 1 220 ? -1.191 -25.564 -65.289 1.00 34.16 220 HIS A O 1
ATOM 1796 N N . THR A 1 221 ? -0.940 -23.337 -65.288 1.00 38.44 221 THR A N 1
ATOM 1797 C CA . THR A 1 221 ? -2.372 -23.019 -65.168 1.00 38.44 221 THR A CA 1
ATOM 1798 C C . THR A 1 221 ? -2.670 -21.789 -66.009 1.00 38.44 221 THR A C 1
ATOM 1800 O O . THR A 1 221 ? -2.148 -20.705 -65.751 1.00 38.44 221 THR A O 1
ATOM 1803 N N . GLY A 1 222 ? -3.467 -22.004 -67.056 1.00 33.59 222 GLY A N 1
ATOM 1804 C CA . GLY A 1 222 ? -3.906 -20.989 -67.999 1.00 33.59 222 GLY A CA 1
ATOM 1805 C C . GLY A 1 222 ? -4.894 -20.001 -67.389 1.00 33.59 222 GLY A C 1
ATOM 1806 O O . GLY A 1 222 ? -5.739 -20.355 -66.568 1.00 33.59 222 GLY A O 1
ATOM 1807 N N . VAL A 1 223 ? -4.796 -18.762 -67.857 1.00 37.28 223 VAL A N 1
ATOM 1808 C CA . VAL A 1 223 ? -5.809 -17.724 -67.695 1.00 37.28 223 VAL A CA 1
ATOM 1809 C C . VAL A 1 223 ? -6.492 -17.576 -69.049 1.00 37.28 223 VAL A C 1
ATOM 1811 O O . VAL A 1 223 ? -5.865 -17.189 -70.032 1.00 37.28 223 VAL A O 1
ATOM 1814 N N . SER A 1 224 ? -7.771 -17.942 -69.092 1.00 36.03 224 SER A N 1
ATOM 1815 C CA . SER A 1 224 ? -8.682 -17.647 -70.193 1.00 36.03 224 SER A CA 1
ATOM 1816 C C . SER A 1 224 ? -9.287 -16.267 -69.937 1.00 36.03 224 SER A C 1
ATOM 1818 O O . SER A 1 224 ? -9.904 -16.054 -68.893 1.00 36.03 224 SER A O 1
ATOM 1820 N N . LEU A 1 225 ? -9.095 -15.329 -70.862 1.00 39.22 225 LEU A N 1
ATOM 1821 C CA . LEU A 1 225 ? -9.794 -14.047 -70.894 1.00 39.22 225 LEU A CA 1
ATOM 1822 C C . LEU A 1 225 ? -10.346 -13.881 -72.306 1.00 39.22 225 LEU A C 1
ATOM 1824 O O . LEU A 1 225 ? -9.599 -13.912 -73.282 1.00 39.22 225 LEU A O 1
ATOM 1828 N N . GLY A 1 226 ? -11.672 -13.810 -72.382 1.00 39.41 226 GLY A N 1
ATOM 1829 C CA . GLY A 1 226 ? -12.404 -13.702 -73.630 1.00 39.41 226 GLY A CA 1
ATOM 1830 C C . GLY A 1 226 ? -12.265 -12.333 -74.283 1.00 39.41 226 GLY A C 1
ATOM 1831 O O . GLY A 1 226 ? -12.180 -11.314 -73.599 1.00 39.41 226 GLY A O 1
ATOM 1832 N N . GLN A 1 227 ? -12.301 -12.349 -75.609 1.00 37.78 227 GLN A N 1
ATOM 1833 C CA . GLN A 1 227 ? -13.293 -11.680 -76.451 1.00 37.78 227 GLN A CA 1
ATOM 1834 C C . GLN A 1 227 ? -13.248 -12.313 -77.841 1.00 37.78 227 GLN A C 1
ATOM 1836 O O . GLN A 1 227 ? -12.138 -12.705 -78.267 1.00 37.78 227 GLN A O 1
#

Organism: Timema douglasi (NCBI:txid61478)

Radius of gyration: 28.21 Å; Cα contacts (8 Å, |Δi|>4): 162; chains: 1; bounding box: 48×50×104 Å

Secondary structure (DSSP, 8-state):
-HHHHHHHHHHHHTT-HHHHHHHHHHHHT-TT-TT-SSHHHHHHHHTS-GGGHHHHHHHHHHHHHH-HHHHHHHHH-SSHHHHTS-HHHHHHHHHHH-HHHHHHHHHIIIIIS----HHHHHHHHHHHHHHHHHHHHH-S-HHHHHHHHHHHHHHHHH---S-HHHHHHH--GGGTTS-TTTHHHHHHHHHHHHHTTTTTGGGSTT---------------------

Sequence (227 aa):
HHKYSELIILYQTKGLHLKALELLEKQADKPESSLRGIHRTIQYLQHLGKEHMDLILKFAGWVLEQNPEEGLKIFTEDIQEVEHLPRPRILDYLLRQHKLLVIPYLEHVVNVWNDSNPIFHNALVHQYREKVQQLSTTSSDDNEGLSLREKLLAFLETSSNYTPETVLVLFPYDWLVHTGESGSRLVHTGVSLCQGWFTLESLCVRAGSHWGLSVSGLVHTGVSLGQ

Nearest PDB structures (foldseek):
  4r7s-assembly1_A  TM=2.522E-01  e=1.442E-01  Parabacteroides merdae ATCC 43184
  5an3-assembly1_A  TM=3.655E-01  e=1.594E+00  Saccharomyces cerevisiae
  6c9m-assembly1_A  TM=2.294E-01  e=2.838E+00  Homo sapiens

Foldseek 3Di:
DVPLVVVLVVCVVVVVLVVSLVSLVVQCCPPPGPSHHCQVVLVSLLPNAQVCVVVSLVSLLVNCVVPVVSSCCSQQPPDPRNVRHPLVVVLVSCVVRPLVCNLVNLCSCCVVVVDLAQVSLLVNLVSLLVVLVVCVVPHPCVVVSVVSVVVSVVSLVPHPRHDVVSVPVSDDPVVLVPPDPPSVVSCVVSVVVVVVVVVVVVVVVPPDDDDDDDDDDDDDDDDDDDD

Mean predicted aligned error: 14.37 Å

Solvent-accessible surface area (backbone atoms only — not comparable to full-atom values): 13520 Å² total; per-residue (Å²): 120,63,69,62,60,54,47,37,51,53,22,54,79,67,70,36,53,68,63,34,50,55,50,40,59,73,28,22,83,34,87,91,38,88,51,46,46,58,66,65,50,42,56,52,49,30,71,54,33,53,92,39,44,72,58,42,56,63,58,42,51,63,37,33,72,74,36,54,73,68,36,47,45,42,69,68,43,98,42,71,40,27,68,63,34,63,59,73,60,52,50,55,49,28,63,74,77,38,57,85,52,40,57,64,50,38,49,41,44,44,71,71,66,58,54,72,55,37,69,57,46,43,49,42,54,52,50,52,50,55,50,37,54,48,39,71,73,75,44,98,57,61,64,64,40,49,55,52,47,52,51,49,50,54,46,63,73,72,52,83,45,49,56,64,68,60,52,56,72,72,54,53,77,75,64,53,69,78,41,76,84,60,41,68,58,56,49,52,60,54,41,57,63,42,57,74,53,61,62,63,68,65,64,69,79,78,74,80,86,86,82,81,91,83,83,90,81,91,81,90,80,87,84,88,78,91,132

InterPro domains:
  IPR019452 Vacuolar sorting protein 39/Transforming growth factor beta receptor-associated domain 1 [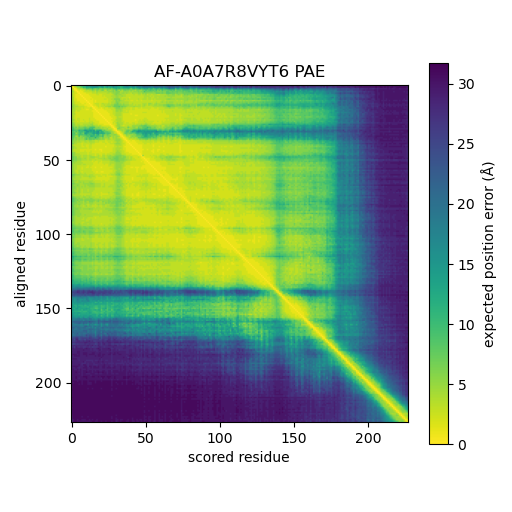PF10366] (1-64)
  IPR032914 Vam6/VPS39/TRAP1 family [PTHR12894] (1-176)

pLDDT: mean 72.86, std 22.66, range [28.02, 95.62]